Protein AF-A0A660RP40-F1 (afdb_monomer_lite)

Radius of gyration: 50.47 Å; chains: 1; bounding box: 84×35×163 Å

pLDDT: mean 71.64, std 12.97, range [40.91, 90.94]

Sequence (306 aa):
MRKLMNILKILFVLVLLLSVLLMYGYLKFELEKVYGEDFRLFQDWRSFVAFLLSKIPFLGERIEYKPMKVMSPKEYYSSVLRDYVKTYDEKLSEVLKREEEVEKKEKVLKMEESVLANLKEEWQKKREELAVKEKNLEEYEKKIEDITKILLEADPEELSTMMNSEKLSPVTLAVILKKVPPDVSAEFLQALTKINPEKAASVVKEMVSVEKIEENLKNLLEETKRNLEDLIRKEGELFDKKKYLEVVAGVLKDMEDTLIVDFLKVLKIDAETFRLLLTKLPQDRAEEILKIVYRDYPELLGGAKP

Secondary structure (DSSP, 8-state):
-HHHHHHHHHHHHHHHHHHHHHHHHHHHHHHTSPP-TT--TTTTHHHHHHHHHTTSTTTGGG----------HHHHHHHHHHHHHHHHHHHHHHHHHHHHHHHHHHHHHHHHHHHHHHHHHHHHHHHHHHHHHHHHHHHHHHHHHHHHHHHHHS-HHHHHHHHHSTTS-HHHHHHHHHHS-HHHHHHHHHHHHHH-HHHHHHHHHHHHHHHHHHHHHHHHHHHHHHHHHHHHHHHTT-S-HHHHHHHHHHHHHT--GGGHHHHHHHTT--HHHHHHHHTTS-HHHHHHHHHHHHHH-GGGGTPPP-

Structure (mmCIF, N/CA/C/O backbone):
data_AF-A0A660RP40-F1
#
_entry.id   AF-A0A660RP40-F1
#
loop_
_atom_site.group_PDB
_atom_site.id
_atom_site.type_symbol
_atom_site.label_atom_id
_atom_site.label_alt_id
_atom_site.label_comp_id
_atom_site.label_asym_id
_atom_site.label_entity_id
_atom_site.label_seq_id
_atom_site.pdbx_PDB_ins_code
_atom_site.Cartn_x
_atom_site.Cartn_y
_atom_site.Cartn_z
_atom_site.occupancy
_atom_site.B_iso_or_equiv
_atom_site.auth_seq_id
_atom_site.auth_comp_id
_atom_site.auth_asym_id
_atom_site.auth_atom_id
_atom_site.pdbx_PDB_model_num
ATOM 1 N N . MET A 1 1 ? 30.418 1.707 -111.457 1.00 58.34 1 MET A N 1
ATOM 2 C CA . MET A 1 1 ? 29.885 0.763 -110.442 1.00 58.34 1 MET A CA 1
ATOM 3 C C . MET A 1 1 ? 30.959 0.002 -109.651 1.00 58.34 1 MET A C 1
ATOM 5 O O . MET A 1 1 ? 30.922 0.085 -108.432 1.00 58.34 1 MET A O 1
ATOM 9 N N . ARG A 1 2 ? 31.955 -0.669 -110.265 1.00 65.94 2 ARG A N 1
ATOM 10 C CA . ARG A 1 2 ? 32.989 -1.442 -109.520 1.00 65.94 2 ARG A CA 1
ATOM 11 C C . ARG A 1 2 ? 33.799 -0.639 -108.480 1.00 65.94 2 ARG A C 1
ATOM 13 O O . ARG A 1 2 ? 34.024 -1.142 -107.387 1.00 65.94 2 ARG A O 1
ATOM 20 N N . LYS A 1 3 ? 34.192 0.610 -108.776 1.00 68.75 3 LYS A N 1
ATOM 21 C CA . LYS A 1 3 ? 34.921 1.476 -107.819 1.00 68.75 3 LYS A CA 1
ATOM 22 C C . LYS A 1 3 ? 34.087 1.833 -106.580 1.00 68.75 3 LYS A C 1
ATOM 24 O O . LYS A 1 3 ? 34.600 1.754 -105.472 1.00 68.75 3 LYS A O 1
ATOM 29 N N . LEU A 1 4 ? 32.801 2.148 -106.764 1.00 74.12 4 LEU A N 1
ATOM 30 C CA . LEU A 1 4 ? 31.879 2.463 -105.665 1.00 74.12 4 LEU A CA 1
ATOM 31 C C . LEU A 1 4 ? 31.685 1.250 -104.741 1.00 74.12 4 LEU A C 1
ATOM 33 O O . LEU A 1 4 ? 31.736 1.379 -103.525 1.00 74.12 4 LEU A O 1
ATOM 37 N N . MET A 1 5 ? 31.551 0.057 -105.327 1.00 78.38 5 MET A N 1
ATOM 38 C CA . MET A 1 5 ? 31.416 -1.196 -104.584 1.00 78.38 5 MET A CA 1
ATOM 39 C C . MET A 1 5 ? 32.684 -1.552 -103.793 1.00 78.38 5 MET A C 1
ATOM 41 O O . MET A 1 5 ? 32.585 -2.062 -102.682 1.00 78.38 5 MET A O 1
ATOM 45 N N . ASN A 1 6 ? 33.874 -1.249 -104.321 1.00 81.00 6 ASN A N 1
ATOM 46 C CA . ASN A 1 6 ? 35.128 -1.440 -103.588 1.00 81.00 6 ASN A CA 1
ATOM 47 C C . ASN A 1 6 ? 35.280 -0.446 -102.428 1.00 81.00 6 ASN A C 1
ATOM 49 O O . ASN A 1 6 ? 35.707 -0.850 -101.352 1.00 81.00 6 ASN A O 1
ATOM 53 N N . ILE A 1 7 ? 34.877 0.817 -102.608 1.00 83.44 7 ILE A N 1
ATOM 54 C CA . ILE A 1 7 ? 34.852 1.812 -101.522 1.00 83.44 7 ILE A CA 1
ATOM 55 C C . ILE A 1 7 ? 33.873 1.377 -100.425 1.00 83.44 7 ILE A C 1
ATOM 57 O O . ILE A 1 7 ? 34.228 1.414 -99.251 1.00 83.44 7 ILE A O 1
ATOM 61 N N . LEU A 1 8 ? 32.683 0.888 -100.797 1.00 81.94 8 LEU A N 1
ATOM 62 C CA . LEU A 1 8 ? 31.705 0.371 -99.836 1.00 81.94 8 LEU A CA 1
ATOM 63 C C . LEU A 1 8 ? 32.252 -0.826 -99.048 1.00 81.94 8 LEU A C 1
ATOM 65 O O . LEU A 1 8 ? 32.061 -0.894 -97.840 1.00 81.94 8 LEU A O 1
ATOM 69 N N . LYS A 1 9 ? 32.959 -1.750 -99.713 1.00 85.12 9 LYS A N 1
ATOM 70 C CA . LYS A 1 9 ? 33.605 -2.898 -99.056 1.00 85.12 9 LYS A CA 1
ATOM 71 C C . LYS A 1 9 ? 34.691 -2.462 -98.077 1.00 85.12 9 LYS A C 1
ATOM 73 O O . LYS A 1 9 ? 34.740 -2.983 -96.972 1.00 85.12 9 LYS A O 1
ATOM 78 N N . ILE A 1 10 ? 35.536 -1.505 -98.464 1.00 86.38 10 ILE A N 1
ATOM 79 C CA . ILE A 1 10 ? 36.581 -0.966 -97.585 1.00 86.38 10 ILE A CA 1
ATOM 80 C C . ILE A 1 10 ? 35.943 -0.295 -96.370 1.00 86.38 10 ILE A C 1
ATOM 82 O O . ILE A 1 10 ? 36.327 -0.595 -95.246 1.00 86.38 10 ILE A O 1
ATOM 86 N N . LEU A 1 11 ? 34.934 0.552 -96.581 1.00 86.69 11 LEU A N 1
ATOM 87 C CA . LEU A 1 11 ? 34.226 1.231 -95.498 1.00 86.69 11 LEU A CA 1
ATOM 88 C C . LEU A 1 11 ? 33.526 0.230 -94.572 1.00 86.69 11 LEU A C 1
ATOM 90 O O . LEU A 1 11 ? 33.608 0.369 -93.357 1.00 86.69 11 LEU A O 1
ATOM 94 N N . PHE A 1 12 ? 32.918 -0.819 -95.128 1.00 87.19 12 PHE A N 1
ATOM 95 C CA . PHE A 1 12 ? 32.313 -1.898 -94.352 1.00 87.19 12 PHE A CA 1
ATOM 96 C C . PHE A 1 12 ? 33.342 -2.623 -93.477 1.00 87.19 12 PHE A C 1
ATOM 98 O O . PHE A 1 12 ? 33.118 -2.776 -92.281 1.00 87.19 12 PHE A O 1
ATOM 105 N N . VAL A 1 13 ? 34.494 -3.007 -94.038 1.00 88.31 13 VAL A N 1
ATOM 106 C CA . VAL A 1 13 ? 35.585 -3.644 -93.277 1.00 88.31 13 VAL A CA 1
ATOM 107 C C . VAL A 1 13 ? 36.107 -2.716 -92.177 1.00 88.31 13 VAL A C 1
ATOM 109 O O . VAL A 1 13 ? 36.381 -3.169 -91.069 1.00 88.31 13 VAL A O 1
ATOM 112 N N . LEU A 1 14 ? 36.201 -1.416 -92.454 1.00 86.19 14 LEU A N 1
ATOM 113 C CA . LEU A 1 14 ? 36.697 -0.415 -91.512 1.00 86.19 14 LEU A CA 1
ATOM 114 C C . LEU A 1 14 ? 35.719 -0.196 -90.347 1.00 86.19 14 LEU A C 1
ATOM 116 O O . LEU A 1 14 ? 36.140 -0.166 -89.193 1.00 86.19 14 LEU A O 1
ATOM 120 N N . VAL A 1 15 ? 34.413 -0.134 -90.626 1.00 86.38 15 VAL A N 1
ATOM 121 C CA . VAL A 1 15 ? 33.357 -0.085 -89.599 1.00 86.38 15 VAL A CA 1
ATOM 122 C C . VAL A 1 15 ? 33.344 -1.364 -88.762 1.00 86.38 15 VAL A C 1
ATOM 124 O O . VAL A 1 15 ? 33.196 -1.297 -87.543 1.00 86.38 15 VAL A O 1
ATOM 127 N N . LEU A 1 16 ? 33.545 -2.525 -89.389 1.00 87.56 16 LEU A N 1
ATOM 128 C CA . LEU A 1 16 ? 33.574 -3.813 -88.698 1.00 87.56 16 LEU A CA 1
ATOM 129 C C . LEU A 1 16 ? 34.780 -3.900 -87.748 1.00 87.56 16 LEU A C 1
ATOM 131 O O . LEU A 1 16 ? 34.615 -4.236 -86.579 1.00 87.56 16 LEU A O 1
ATOM 135 N N . LEU A 1 17 ? 35.969 -3.493 -88.203 1.00 86.75 17 LEU A N 1
ATOM 136 C CA . LEU A 1 17 ? 37.164 -3.378 -87.358 1.00 86.75 17 LEU A CA 1
ATOM 137 C C . LEU A 1 17 ? 36.953 -2.413 -86.184 1.00 86.75 17 LEU A C 1
ATOM 139 O O . LEU A 1 17 ? 37.319 -2.731 -85.052 1.00 86.75 17 LEU A O 1
ATOM 143 N N . LEU A 1 18 ? 36.330 -1.258 -86.434 1.00 86.88 18 LEU A N 1
ATOM 144 C CA . LEU A 1 18 ? 36.024 -0.280 -85.391 1.00 86.88 18 LEU A CA 1
ATOM 145 C C . LEU A 1 18 ? 35.041 -0.847 -84.356 1.00 86.88 18 LEU A C 1
ATOM 147 O O . LEU A 1 18 ? 35.224 -0.647 -83.158 1.00 86.88 18 LEU A O 1
ATOM 151 N N . SER A 1 19 ? 34.027 -1.592 -84.803 1.00 81.44 19 SER A N 1
ATOM 152 C CA . SER A 1 19 ? 33.053 -2.249 -83.928 1.00 81.44 19 SER A CA 1
ATOM 153 C C . SER A 1 19 ? 33.710 -3.298 -83.030 1.00 81.44 19 SER A C 1
ATOM 155 O O . SER A 1 19 ? 33.441 -3.314 -81.830 1.00 81.44 19 SER A O 1
ATOM 157 N N . VAL A 1 20 ? 34.630 -4.108 -83.566 1.00 84.62 20 VAL A N 1
ATOM 158 C CA . VAL A 1 20 ? 35.390 -5.094 -82.778 1.00 84.62 20 VAL A CA 1
ATOM 159 C C . VAL A 1 20 ? 36.280 -4.405 -81.740 1.00 84.62 20 VAL A C 1
ATOM 161 O O . VAL A 1 20 ? 36.314 -4.830 -80.586 1.00 84.62 20 VAL A O 1
ATOM 164 N N . LEU A 1 21 ? 36.957 -3.312 -82.107 1.00 83.56 21 LEU A N 1
ATOM 165 C CA . LEU A 1 21 ? 37.774 -2.523 -81.176 1.00 83.56 21 LEU A CA 1
ATOM 166 C C . LEU A 1 21 ? 36.940 -1.890 -80.057 1.00 83.56 21 LEU A C 1
ATOM 168 O O . LEU A 1 21 ? 37.341 -1.937 -78.895 1.00 83.56 21 LEU A O 1
ATOM 172 N N . LEU A 1 22 ? 35.773 -1.332 -80.389 1.00 82.75 22 LEU A N 1
ATOM 173 C CA . LEU A 1 22 ? 34.844 -0.777 -79.403 1.00 82.75 22 LEU A CA 1
ATOM 174 C C . LEU A 1 22 ? 34.305 -1.862 -78.471 1.00 82.75 22 LEU A C 1
ATOM 176 O O . LEU A 1 22 ? 34.233 -1.636 -77.268 1.00 82.75 22 LEU A O 1
ATOM 180 N N . MET A 1 23 ? 33.984 -3.043 -78.999 1.00 80.50 23 MET A N 1
ATOM 181 C CA . MET A 1 23 ? 33.511 -4.173 -78.203 1.00 80.50 23 MET A CA 1
ATOM 182 C C . MET A 1 23 ? 34.601 -4.701 -77.266 1.00 80.50 23 MET A C 1
ATOM 184 O O . MET A 1 23 ? 34.334 -4.933 -76.091 1.00 80.50 23 MET A O 1
ATOM 188 N N . TYR A 1 24 ? 35.844 -4.821 -77.740 1.00 82.25 24 TYR A N 1
ATOM 189 C CA . TYR A 1 24 ? 36.982 -5.197 -76.900 1.00 82.25 24 TYR A CA 1
ATOM 190 C C . TYR A 1 24 ? 37.259 -4.154 -75.809 1.00 82.25 24 TYR A C 1
ATOM 192 O O . TYR A 1 24 ? 37.450 -4.501 -74.644 1.00 82.25 24 TYR A O 1
ATOM 200 N N . GLY A 1 25 ? 37.231 -2.866 -76.166 1.00 76.25 25 GLY A N 1
ATOM 201 C CA . GLY A 1 25 ? 37.367 -1.769 -75.210 1.00 76.25 25 GLY A CA 1
ATOM 202 C C . GLY A 1 25 ? 36.249 -1.761 -74.167 1.00 76.25 25 GLY A C 1
ATOM 203 O O . GLY A 1 25 ? 36.527 -1.539 -72.991 1.00 76.25 25 GLY A O 1
ATOM 204 N N . TYR A 1 26 ? 35.014 -2.055 -74.582 1.00 73.31 26 TYR A N 1
ATOM 205 C CA . TYR A 1 26 ? 33.855 -2.146 -73.696 1.00 73.31 26 TYR A CA 1
ATOM 206 C C . TYR A 1 26 ? 33.988 -3.318 -72.728 1.00 73.31 26 TYR A C 1
ATOM 208 O O . TYR A 1 26 ? 33.806 -3.138 -71.531 1.00 73.31 26 TYR A O 1
ATOM 216 N N . LEU A 1 27 ? 34.385 -4.494 -73.222 1.00 71.56 27 LEU A N 1
ATOM 217 C CA . LEU A 1 27 ? 34.621 -5.667 -72.382 1.00 71.56 27 LEU A CA 1
ATOM 218 C C . LEU A 1 27 ? 35.739 -5.417 -71.368 1.00 71.56 27 LEU A C 1
ATOM 220 O O . LEU A 1 27 ? 35.578 -5.743 -70.200 1.00 71.56 27 LEU A O 1
ATOM 224 N N . LYS A 1 28 ? 36.850 -4.794 -71.779 1.00 71.31 28 LYS A N 1
ATOM 225 C CA . LYS A 1 28 ? 37.925 -4.424 -70.849 1.00 71.31 28 LYS A CA 1
ATOM 226 C C . LYS A 1 28 ? 37.445 -3.424 -69.788 1.00 71.31 28 LYS A C 1
ATOM 228 O O . LYS A 1 28 ? 37.774 -3.579 -68.620 1.00 71.31 28 LYS A O 1
ATOM 233 N N . PHE A 1 29 ? 36.660 -2.426 -70.191 1.00 69.94 29 PHE A N 1
ATOM 234 C CA . PHE A 1 29 ? 36.072 -1.435 -69.288 1.00 69.94 29 PHE A CA 1
ATOM 235 C C . PHE A 1 29 ? 35.076 -2.053 -68.294 1.00 69.94 29 PHE A C 1
ATOM 237 O O . PHE A 1 29 ? 35.082 -1.681 -67.127 1.00 69.94 29 PHE A O 1
ATOM 244 N N . GLU A 1 30 ? 34.254 -3.009 -68.730 1.00 66.12 30 GLU A N 1
ATOM 245 C CA . GLU A 1 30 ? 33.362 -3.786 -67.857 1.00 66.12 30 GLU A CA 1
ATOM 246 C C . GLU A 1 30 ? 34.145 -4.693 -66.898 1.00 66.12 30 GLU A C 1
ATOM 248 O O . GLU A 1 30 ? 33.804 -4.770 -65.727 1.00 66.12 30 GLU A O 1
ATOM 253 N N . LEU A 1 31 ? 35.235 -5.328 -67.347 1.00 64.19 31 LEU A N 1
ATOM 254 C CA . LEU A 1 31 ? 36.077 -6.18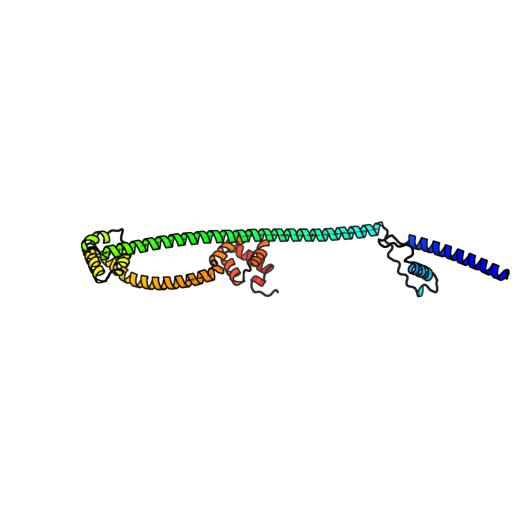1 -66.493 1.00 64.19 31 LEU A CA 1
ATOM 255 C C . LEU A 1 31 ? 36.847 -5.400 -65.414 1.00 64.19 31 LEU A C 1
ATOM 257 O O . LEU A 1 31 ? 37.183 -5.966 -64.376 1.00 64.19 31 LEU A O 1
ATOM 261 N N . GLU A 1 32 ? 37.144 -4.119 -65.650 1.00 61.34 32 GLU A N 1
ATOM 262 C CA . GLU A 1 32 ? 37.754 -3.222 -64.655 1.00 61.34 32 GLU A CA 1
ATOM 263 C C . GLU A 1 32 ? 36.727 -2.681 -63.633 1.00 61.34 32 GLU A C 1
ATOM 265 O O . GLU A 1 32 ? 37.125 -2.159 -62.588 1.00 61.34 32 GLU A O 1
ATOM 270 N N . LYS A 1 33 ? 35.414 -2.831 -63.880 1.00 61.91 33 LYS A N 1
ATOM 271 C CA . LYS A 1 33 ? 34.352 -2.534 -62.906 1.00 61.91 33 LYS A CA 1
ATOM 272 C C . LYS A 1 33 ? 34.122 -3.741 -61.995 1.00 61.91 33 LYS A C 1
ATOM 274 O O . LYS A 1 33 ? 33.926 -4.861 -62.454 1.00 61.91 33 LYS A O 1
ATOM 279 N N . VAL A 1 34 ? 34.145 -3.523 -60.682 1.00 54.06 34 VAL A N 1
ATOM 280 C CA . VAL A 1 34 ? 33.980 -4.606 -59.699 1.00 54.06 34 VAL A CA 1
ATOM 281 C C . VAL A 1 34 ? 32.501 -4.964 -59.498 1.00 54.06 34 VAL A C 1
ATOM 283 O O . VAL A 1 34 ? 31.637 -4.093 -59.443 1.00 54.06 34 VAL A O 1
ATOM 286 N N . TYR A 1 35 ? 32.259 -6.272 -59.374 1.00 55.00 35 TYR A N 1
ATOM 287 C CA . TYR A 1 35 ? 30.988 -6.961 -59.144 1.00 55.00 35 TYR A CA 1
ATOM 288 C C . TYR A 1 35 ? 30.188 -6.419 -57.943 1.00 55.00 35 TYR A C 1
ATOM 290 O O . TYR A 1 35 ? 30.679 -6.419 -56.815 1.00 55.00 35 TYR A O 1
ATOM 298 N N . GLY A 1 36 ? 28.933 -6.035 -58.193 1.00 51.12 36 GLY A N 1
ATOM 299 C CA . GLY A 1 36 ? 27.893 -5.753 -57.196 1.00 51.12 36 GLY A CA 1
ATOM 300 C C . GLY A 1 36 ? 26.581 -6.467 -57.559 1.00 51.12 36 GLY A C 1
ATOM 301 O O . GLY A 1 36 ? 26.481 -7.034 -58.647 1.00 51.12 36 GLY A O 1
ATOM 302 N N . GLU A 1 37 ? 25.587 -6.449 -56.660 1.00 42.25 37 GLU A N 1
ATOM 303 C CA . GLU A 1 37 ? 24.319 -7.210 -56.776 1.00 42.25 37 GLU A CA 1
ATOM 304 C C . GLU A 1 37 ? 23.502 -6.938 -58.058 1.00 42.25 37 GLU A C 1
ATOM 306 O O . GLU A 1 37 ? 22.740 -7.803 -58.480 1.00 42.25 37 GLU A O 1
ATOM 311 N N . ASP A 1 38 ? 23.714 -5.804 -58.735 1.00 48.78 38 ASP A N 1
ATOM 312 C CA . ASP A 1 38 ? 23.001 -5.405 -59.960 1.00 48.78 38 ASP A CA 1
ATOM 313 C C . ASP A 1 38 ? 23.867 -5.474 -61.237 1.00 48.78 38 ASP A C 1
ATOM 315 O O . ASP A 1 38 ? 23.783 -4.625 -62.128 1.00 48.78 38 ASP A O 1
ATOM 319 N N . PHE A 1 39 ? 24.727 -6.488 -61.375 1.00 51.91 39 PHE A N 1
ATOM 320 C CA . PHE A 1 39 ? 25.487 -6.660 -62.616 1.00 51.91 39 PHE A CA 1
ATOM 321 C C . PHE A 1 39 ? 24.588 -7.129 -63.774 1.00 51.91 39 PHE A C 1
ATOM 323 O O . PHE A 1 39 ? 24.169 -8.287 -63.840 1.00 51.91 39 PHE A O 1
ATOM 330 N N . ARG A 1 40 ? 24.335 -6.237 -64.740 1.00 56.75 40 ARG A N 1
ATOM 331 C CA . ARG A 1 40 ? 23.731 -6.577 -66.037 1.00 56.75 40 ARG A CA 1
ATOM 332 C C . ARG A 1 40 ? 24.674 -6.184 -67.168 1.00 56.75 40 ARG A C 1
ATOM 334 O O . ARG A 1 40 ? 24.939 -5.004 -67.391 1.00 56.75 40 ARG A O 1
ATOM 341 N N . LEU A 1 41 ? 25.128 -7.185 -67.923 1.00 54.47 41 LEU A N 1
ATOM 342 C CA . LEU A 1 41 ? 25.887 -6.979 -69.157 1.00 54.47 41 LEU A CA 1
ATOM 343 C C . LEU A 1 41 ? 25.114 -6.019 -70.083 1.00 54.47 41 LEU A C 1
ATOM 345 O O . LEU A 1 41 ? 23.909 -6.185 -70.273 1.00 54.47 41 LEU A O 1
ATOM 349 N N . PHE A 1 42 ? 25.810 -5.039 -70.669 1.00 58.34 42 PHE A N 1
ATOM 350 C CA . PHE A 1 42 ? 25.291 -4.056 -71.640 1.00 58.34 42 PHE A CA 1
ATOM 351 C C . PHE A 1 42 ? 24.441 -2.887 -71.106 1.00 58.34 42 PHE A C 1
ATOM 353 O O . PHE A 1 42 ? 23.966 -2.086 -71.914 1.00 58.34 42 PHE A O 1
ATOM 360 N N . GLN A 1 43 ? 24.258 -2.711 -69.791 1.00 60.22 43 GLN A N 1
ATOM 361 C CA . GLN A 1 43 ? 23.488 -1.558 -69.283 1.00 60.22 43 GLN A CA 1
ATOM 362 C C . GLN A 1 43 ? 24.252 -0.224 -69.333 1.00 60.22 43 GLN A C 1
ATOM 364 O O . GLN A 1 43 ? 23.638 0.835 -69.467 1.00 60.22 43 GLN A O 1
ATOM 369 N N . ASP A 1 44 ? 25.584 -0.265 -69.303 1.00 65.50 44 ASP A N 1
ATOM 370 C CA . ASP A 1 44 ? 26.419 0.896 -68.983 1.00 65.50 44 ASP A CA 1
ATOM 371 C C . ASP A 1 44 ? 27.170 1.496 -70.190 1.00 65.50 44 ASP A C 1
ATOM 373 O O . ASP A 1 44 ? 28.234 2.115 -70.059 1.00 65.50 44 ASP A O 1
ATOM 377 N N . TRP A 1 45 ? 26.604 1.357 -71.396 1.00 65.25 45 TRP A N 1
ATOM 378 C CA . TRP A 1 45 ? 27.216 1.858 -72.637 1.00 65.25 45 TRP A CA 1
ATOM 379 C C . TRP A 1 45 ? 27.441 3.379 -72.618 1.00 65.25 45 TRP A C 1
ATOM 381 O O . TRP A 1 45 ? 28.430 3.866 -73.166 1.00 65.25 45 TRP A O 1
ATOM 391 N N . ARG A 1 46 ? 26.561 4.140 -71.948 1.00 69.00 46 ARG A N 1
ATOM 392 C CA . ARG A 1 46 ? 26.687 5.602 -71.800 1.00 69.00 46 ARG A CA 1
ATOM 393 C C . ARG A 1 46 ? 27.922 5.978 -70.984 1.00 69.00 46 ARG A C 1
ATOM 395 O O . ARG A 1 46 ? 28.647 6.893 -71.364 1.00 69.00 46 ARG A O 1
ATOM 402 N N . SER A 1 47 ? 28.186 5.236 -69.911 1.00 67.56 47 SER A N 1
ATOM 403 C CA . SER A 1 47 ? 29.352 5.409 -69.040 1.00 67.56 47 SER A CA 1
ATOM 404 C C . SER A 1 47 ? 30.653 5.054 -69.771 1.00 67.56 47 SER A C 1
ATOM 406 O O . SER A 1 47 ? 31.658 5.742 -69.612 1.00 67.56 47 SER A O 1
ATOM 408 N N . PHE A 1 48 ? 30.621 4.034 -70.636 1.00 69.44 48 PHE A N 1
ATOM 409 C CA . PHE A 1 48 ? 31.746 3.685 -71.511 1.00 69.44 48 PHE A CA 1
ATOM 410 C C . PHE A 1 48 ? 32.030 4.761 -72.566 1.00 69.44 48 PHE A C 1
ATOM 412 O O . PHE A 1 48 ? 33.181 5.146 -72.770 1.00 69.44 48 PHE A O 1
ATOM 419 N N . VAL A 1 49 ? 30.989 5.295 -73.209 1.00 71.12 49 VAL A N 1
ATOM 420 C CA . VAL A 1 49 ? 31.138 6.396 -74.171 1.00 71.12 49 VAL A CA 1
ATOM 421 C C . VAL A 1 49 ? 31.661 7.653 -73.478 1.00 71.12 49 VAL A C 1
ATOM 423 O O . VAL A 1 49 ? 32.563 8.292 -74.008 1.00 71.12 49 VAL A O 1
ATOM 426 N N . ALA A 1 50 ? 31.186 7.970 -72.271 1.00 69.31 50 ALA A N 1
ATOM 427 C CA . ALA A 1 50 ? 31.718 9.077 -71.478 1.00 69.31 50 ALA A CA 1
ATOM 428 C C . ALA A 1 50 ? 33.214 8.894 -71.153 1.00 69.31 50 ALA A C 1
ATOM 430 O O . ALA A 1 50 ? 33.979 9.839 -71.318 1.00 69.31 50 ALA A O 1
ATOM 431 N N . PHE A 1 51 ? 33.648 7.682 -70.785 1.00 70.44 51 PHE A N 1
ATOM 432 C CA . PHE A 1 51 ? 35.062 7.345 -70.559 1.00 70.44 51 PHE A CA 1
ATOM 433 C C . PHE A 1 51 ? 35.931 7.450 -71.824 1.00 70.44 51 PHE A C 1
ATOM 435 O O . PHE A 1 51 ? 37.085 7.877 -71.763 1.00 70.44 51 PHE A O 1
ATOM 442 N N . LEU A 1 52 ? 35.406 7.060 -72.988 1.00 71.44 52 LEU A N 1
ATOM 443 C CA . LEU A 1 52 ? 36.125 7.211 -74.255 1.00 71.44 52 LEU A CA 1
ATOM 444 C C . LEU A 1 52 ? 36.244 8.683 -74.659 1.00 71.44 52 LEU A C 1
ATOM 446 O O . LEU A 1 52 ? 37.323 9.131 -75.045 1.00 71.44 52 LEU A O 1
ATOM 450 N N . LEU A 1 53 ? 35.150 9.439 -74.550 1.00 72.56 53 LEU A N 1
ATOM 451 C CA . LEU A 1 53 ? 35.122 10.856 -74.900 1.00 72.56 53 LEU A CA 1
ATOM 452 C C . LEU A 1 53 ? 35.956 11.702 -73.930 1.00 72.56 53 LEU A C 1
ATOM 454 O O . LEU A 1 53 ? 36.576 12.670 -74.367 1.00 72.56 53 LEU A O 1
ATOM 458 N N . SER A 1 54 ? 36.057 11.308 -72.655 1.00 68.69 54 SER A N 1
ATOM 459 C CA . SER A 1 54 ? 36.911 11.990 -71.677 1.00 68.69 54 SER A CA 1
ATOM 460 C C . SER A 1 54 ? 38.409 11.859 -71.981 1.00 68.69 54 SER A C 1
ATOM 462 O O . SE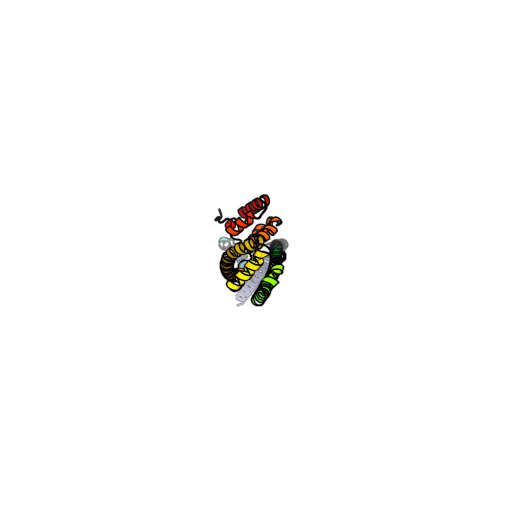R A 1 54 ? 39.203 12.653 -71.488 1.00 68.69 54 SER A O 1
ATOM 464 N N . LYS A 1 55 ? 38.815 10.883 -72.807 1.00 70.00 55 LYS A N 1
ATOM 465 C CA . LYS A 1 55 ? 40.205 10.705 -73.266 1.00 70.00 55 LYS A CA 1
ATOM 466 C C . LYS A 1 55 ? 40.546 11.497 -74.531 1.00 70.00 55 LYS A C 1
ATOM 468 O O . LYS A 1 55 ? 41.703 11.495 -74.949 1.00 70.00 55 LYS A O 1
ATOM 473 N N . ILE A 1 56 ? 39.569 12.159 -75.155 1.00 74.12 56 ILE A N 1
ATOM 474 C CA . ILE A 1 56 ? 39.799 13.000 -76.332 1.00 74.12 56 ILE A CA 1
ATOM 475 C C . ILE A 1 56 ? 40.159 14.413 -75.846 1.00 74.12 56 ILE A C 1
ATOM 477 O O . ILE A 1 56 ? 39.336 15.042 -75.178 1.00 74.12 56 ILE A O 1
ATOM 481 N N . PRO A 1 57 ? 41.339 14.953 -76.204 1.00 59.38 57 PRO A N 1
ATOM 482 C CA . PRO A 1 57 ? 41.889 16.173 -75.601 1.00 59.38 57 PRO A CA 1
ATOM 483 C C . PRO A 1 57 ? 41.017 17.434 -75.745 1.00 59.38 57 PRO A C 1
ATOM 485 O O . PRO A 1 57 ? 41.165 18.351 -74.953 1.00 59.38 57 PRO A O 1
ATOM 488 N N . PHE A 1 58 ? 40.078 17.480 -76.697 1.00 63.06 58 PHE A N 1
ATOM 489 C CA . PHE A 1 58 ? 39.161 18.617 -76.894 1.00 63.06 58 PHE A CA 1
ATOM 490 C C . PHE A 1 58 ? 37.756 18.417 -76.293 1.00 63.06 58 PHE A C 1
ATOM 492 O O . PHE A 1 58 ? 36.985 19.370 -76.203 1.00 63.06 58 PHE A O 1
ATOM 499 N N . LEU A 1 59 ? 37.392 17.185 -75.921 1.00 62.91 59 LEU A N 1
ATOM 500 C CA . LEU A 1 59 ? 36.066 16.839 -75.382 1.00 62.91 59 LEU A CA 1
ATOM 501 C C . LEU A 1 59 ? 36.112 16.514 -73.884 1.00 62.91 59 LEU A C 1
ATOM 503 O O . LEU A 1 59 ? 35.089 16.632 -73.211 1.00 62.91 59 LEU A O 1
ATOM 507 N N . GLY A 1 60 ? 37.287 16.161 -73.354 1.00 57.88 60 GLY A N 1
ATOM 508 C CA . GLY A 1 60 ? 37.469 15.810 -71.946 1.00 57.88 60 GLY A CA 1
ATOM 509 C C . GLY A 1 60 ? 37.187 16.943 -70.962 1.00 57.88 60 GLY A C 1
ATOM 510 O O . GLY A 1 60 ? 36.663 16.678 -69.888 1.00 57.88 60 GLY A O 1
ATOM 511 N N . GLU A 1 61 ? 37.414 18.203 -71.343 1.00 59.88 61 GLU A N 1
ATOM 512 C CA . GLU A 1 61 ? 37.116 19.362 -70.482 1.00 59.88 61 GLU A CA 1
ATOM 513 C C . GLU A 1 61 ? 35.609 19.590 -70.260 1.00 59.88 61 GLU A C 1
ATOM 515 O O . GLU A 1 61 ? 35.222 20.283 -69.323 1.00 59.88 61 GLU A O 1
ATOM 520 N N . ARG A 1 62 ? 34.740 19.016 -71.109 1.00 60.03 62 ARG A N 1
ATOM 521 C CA . ARG A 1 62 ? 33.274 19.195 -71.048 1.00 60.03 62 ARG A CA 1
ATOM 522 C C . ARG A 1 62 ? 32.522 17.977 -70.513 1.00 60.03 62 ARG A C 1
ATOM 524 O O . ARG A 1 62 ? 31.299 18.028 -70.402 1.00 60.03 62 ARG A O 1
ATOM 531 N N . ILE A 1 63 ? 33.221 16.879 -70.227 1.00 59.28 63 ILE A N 1
ATOM 532 C CA . ILE A 1 63 ? 32.619 15.607 -69.819 1.00 59.28 63 ILE A CA 1
ATOM 533 C C . ILE A 1 63 ? 33.210 15.207 -68.471 1.00 59.28 63 ILE A C 1
ATOM 535 O O . ILE A 1 63 ? 34.322 14.692 -68.384 1.00 59.28 63 ILE A O 1
ATOM 539 N N . GLU A 1 64 ? 32.440 15.429 -67.409 1.00 52.16 64 GLU A N 1
ATOM 540 C CA . GLU A 1 64 ? 32.831 15.066 -66.050 1.00 52.16 64 GLU A CA 1
ATOM 541 C C . GLU A 1 64 ? 32.550 13.570 -65.814 1.00 52.16 64 GLU A C 1
ATOM 543 O O . GLU A 1 64 ? 31.469 13.167 -65.381 1.00 52.16 64 GLU A O 1
ATOM 548 N N . TYR A 1 65 ? 33.511 12.706 -66.154 1.00 56.00 65 TYR A N 1
ATOM 549 C CA . TYR A 1 65 ? 33.425 11.289 -65.801 1.00 56.00 65 TYR A CA 1
ATOM 550 C C . TYR A 1 65 ? 33.749 11.110 -64.314 1.00 56.00 65 TYR A C 1
ATOM 552 O O . TYR A 1 65 ? 34.898 11.259 -63.898 1.00 56.00 65 TYR A O 1
ATOM 560 N N . LYS A 1 66 ? 32.742 10.759 -63.507 1.00 53.78 66 LYS A N 1
ATOM 561 C CA . LYS A 1 66 ? 32.943 10.309 -62.124 1.00 53.78 66 LYS A CA 1
ATOM 562 C C . LYS A 1 66 ? 33.144 8.791 -62.129 1.00 53.78 66 LYS A C 1
ATOM 564 O O . LYS A 1 66 ? 32.165 8.075 -62.344 1.00 53.78 66 LYS A O 1
ATOM 569 N N . PRO A 1 67 ? 34.368 8.273 -61.911 1.00 55.09 67 PRO A N 1
ATOM 570 C CA . PRO A 1 67 ? 34.551 6.837 -61.760 1.00 55.09 67 PRO A CA 1
ATOM 571 C C . PRO A 1 67 ? 33.724 6.357 -60.562 1.00 55.09 67 PRO A C 1
ATOM 573 O O . PRO A 1 67 ? 33.847 6.904 -59.463 1.00 55.09 67 PRO A O 1
ATOM 576 N N . MET A 1 68 ? 32.873 5.343 -60.759 1.00 54.12 68 MET A N 1
ATOM 577 C CA . MET A 1 68 ? 32.301 4.604 -59.630 1.00 54.12 68 MET A CA 1
ATOM 578 C C . MET A 1 68 ? 33.460 4.109 -58.761 1.00 54.12 68 MET A C 1
ATOM 580 O O . MET A 1 68 ? 34.459 3.628 -59.295 1.00 54.12 68 MET A O 1
ATOM 584 N N . LYS A 1 69 ? 33.355 4.282 -57.437 1.00 49.97 69 LYS A N 1
ATOM 585 C CA . LYS A 1 69 ? 34.395 3.867 -56.486 1.00 49.97 69 LYS A CA 1
ATOM 586 C C . LYS A 1 69 ? 34.714 2.389 -56.713 1.00 49.97 69 LYS A C 1
ATOM 588 O O . LYS A 1 69 ? 33.910 1.524 -56.383 1.00 49.97 69 LYS A O 1
ATOM 593 N N . VAL A 1 70 ? 35.884 2.121 -57.279 1.00 53.81 70 VAL A N 1
ATOM 594 C CA . VAL A 1 70 ? 36.382 0.767 -57.508 1.00 53.81 70 VAL A CA 1
ATOM 595 C C . VAL A 1 70 ? 36.903 0.261 -56.166 1.00 53.81 70 VAL A C 1
ATOM 597 O O . VAL A 1 70 ? 38.024 0.572 -55.779 1.00 53.81 70 VAL A O 1
ATOM 600 N N . MET A 1 71 ? 36.059 -0.435 -55.406 1.00 49.75 71 MET A N 1
ATOM 601 C CA . MET A 1 71 ? 36.494 -1.180 -54.222 1.00 49.75 71 MET A CA 1
ATOM 602 C C . MET A 1 71 ? 36.819 -2.605 -54.649 1.00 49.75 71 MET A C 1
ATOM 604 O O . MET A 1 71 ? 36.073 -3.194 -55.426 1.00 49.75 71 MET A O 1
ATOM 608 N N . SER A 1 72 ? 37.911 -3.181 -54.152 1.00 52.94 72 SER A N 1
ATOM 609 C CA . SER A 1 72 ? 38.179 -4.605 -54.375 1.00 52.94 72 SER A CA 1
ATOM 610 C C . SER A 1 72 ? 37.097 -5.467 -53.699 1.00 52.94 72 SER A C 1
ATOM 612 O O . SER A 1 72 ? 36.548 -5.058 -52.672 1.00 52.94 72 SER A O 1
ATOM 614 N N . PRO A 1 73 ? 36.808 -6.691 -54.191 1.00 50.53 73 PRO A N 1
ATOM 615 C CA . PRO A 1 73 ? 35.845 -7.587 -53.543 1.00 50.53 73 PRO A CA 1
ATOM 616 C C . PRO A 1 73 ? 36.131 -7.786 -52.047 1.00 50.53 73 PRO A C 1
ATOM 618 O O . PRO A 1 73 ? 35.221 -7.784 -51.225 1.00 50.53 73 PRO A O 1
ATOM 621 N N . LYS A 1 74 ? 37.413 -7.873 -51.671 1.00 51.31 74 LYS A N 1
ATOM 622 C CA . LYS A 1 74 ? 37.844 -7.980 -50.272 1.00 51.31 74 LYS A CA 1
ATOM 623 C C . LYS A 1 74 ? 37.424 -6.765 -49.438 1.00 51.31 74 LYS A C 1
ATOM 625 O O . LYS A 1 74 ? 36.986 -6.936 -48.305 1.00 51.31 74 LYS A O 1
ATOM 630 N N . GLU A 1 75 ? 37.562 -5.557 -49.975 1.00 53.19 75 GLU A N 1
ATOM 631 C CA . GLU A 1 75 ? 37.183 -4.321 -49.282 1.00 53.19 75 GLU A CA 1
ATOM 632 C C . GLU A 1 75 ? 35.667 -4.182 -49.161 1.00 53.19 75 GLU A C 1
ATOM 634 O O . GLU A 1 75 ? 35.195 -3.846 -48.077 1.00 53.19 75 GLU A O 1
ATOM 639 N N . TYR A 1 76 ? 34.921 -4.519 -50.219 1.00 54.75 76 TYR A N 1
ATOM 640 C CA . TYR A 1 76 ? 33.456 -4.503 -50.218 1.00 54.75 76 TYR A CA 1
ATOM 641 C C . TYR A 1 76 ? 32.873 -5.491 -49.200 1.00 54.75 76 TYR A C 1
ATOM 643 O O . TYR A 1 76 ? 32.119 -5.104 -48.310 1.00 54.75 76 TYR A O 1
ATOM 651 N N . TYR A 1 77 ? 33.273 -6.765 -49.250 1.00 53.81 77 TYR A N 1
ATOM 652 C CA . TYR A 1 77 ? 32.777 -7.743 -48.280 1.00 53.81 77 TYR A CA 1
ATOM 653 C C . TYR A 1 77 ? 33.251 -7.424 -46.855 1.00 53.81 77 TYR A C 1
ATOM 655 O O . TYR A 1 77 ? 32.516 -7.654 -45.902 1.00 53.81 77 TYR A O 1
ATOM 663 N N . SER A 1 78 ? 34.435 -6.827 -46.681 1.00 59.53 78 SER A N 1
ATOM 664 C CA . SER A 1 78 ? 34.909 -6.388 -45.363 1.00 59.53 78 SER A CA 1
ATOM 665 C C . SER A 1 78 ? 34.143 -5.181 -44.809 1.00 59.53 78 SER A C 1
ATOM 667 O O . SER A 1 78 ? 33.974 -5.093 -43.593 1.00 59.53 78 SER A O 1
ATOM 669 N N . SER A 1 79 ? 33.701 -4.232 -45.641 1.00 59.00 79 SER A N 1
ATOM 670 C CA . SER A 1 79 ? 32.843 -3.131 -45.179 1.00 59.00 79 SER A CA 1
ATOM 671 C C . SER A 1 79 ? 31.454 -3.641 -44.822 1.00 59.00 79 SER A C 1
ATOM 673 O O . SER A 1 79 ? 30.987 -3.381 -43.722 1.00 59.00 79 SER A O 1
ATOM 675 N N . VAL A 1 80 ? 30.862 -4.469 -45.685 1.00 66.00 80 VAL A N 1
ATOM 676 C CA . VAL A 1 80 ? 29.543 -5.070 -45.454 1.00 66.00 80 VAL A CA 1
ATOM 677 C C . VAL A 1 80 ? 29.538 -5.903 -44.168 1.00 66.00 80 VAL A C 1
ATOM 679 O O . VAL A 1 80 ? 28.668 -5.728 -43.321 1.00 66.00 80 VAL A O 1
ATOM 682 N N . LEU A 1 81 ? 30.548 -6.754 -43.955 1.00 63.00 81 LEU A N 1
ATOM 683 C CA . LEU A 1 81 ? 30.671 -7.533 -42.717 1.00 63.00 81 LEU A CA 1
ATOM 684 C C . LEU A 1 81 ? 30.856 -6.648 -41.478 1.00 63.00 81 LEU A C 1
ATOM 686 O O . LEU A 1 81 ? 30.287 -6.953 -40.435 1.00 63.00 81 LEU A O 1
ATOM 690 N N . ARG A 1 82 ? 31.614 -5.547 -41.575 1.00 69.69 82 ARG A N 1
ATOM 691 C CA . ARG A 1 82 ? 31.763 -4.589 -40.467 1.00 69.69 82 ARG A CA 1
ATOM 692 C C . ARG A 1 82 ? 30.447 -3.896 -40.126 1.00 69.69 82 ARG A C 1
ATOM 694 O O . ARG A 1 82 ? 30.137 -3.769 -38.946 1.00 69.69 82 ARG A O 1
ATOM 701 N N . ASP A 1 83 ? 29.670 -3.502 -41.129 1.00 68.81 83 ASP A N 1
ATOM 702 C CA . ASP A 1 83 ? 28.362 -2.873 -40.932 1.00 68.81 83 ASP A CA 1
ATOM 703 C C . ASP A 1 83 ? 27.360 -3.854 -40.305 1.00 68.81 83 ASP A C 1
ATOM 705 O O . ASP A 1 83 ? 26.616 -3.484 -39.393 1.00 68.81 83 ASP A O 1
ATOM 709 N N . TYR A 1 84 ? 27.392 -5.129 -40.712 1.00 63.22 84 TYR A N 1
ATOM 710 C CA . TYR A 1 84 ? 26.615 -6.181 -40.058 1.00 63.22 84 TYR A CA 1
ATOM 711 C C . TYR A 1 84 ? 27.028 -6.377 -38.601 1.00 63.22 84 TYR A C 1
ATOM 713 O O . TYR A 1 84 ? 26.155 -6.357 -37.738 1.00 63.22 84 TYR A O 1
ATOM 721 N N . VAL A 1 85 ? 28.325 -6.528 -38.308 1.00 75.31 85 VAL A N 1
ATOM 722 C CA . VAL A 1 85 ? 28.822 -6.683 -36.926 1.00 75.31 85 VAL A CA 1
ATOM 723 C C . VAL A 1 85 ? 28.386 -5.501 -36.068 1.00 75.31 85 VAL A C 1
ATOM 725 O O . VAL A 1 85 ? 27.798 -5.707 -35.014 1.00 75.31 85 VAL A O 1
ATOM 728 N N . LYS A 1 86 ? 28.551 -4.271 -36.563 1.00 80.12 86 LYS A N 1
ATOM 729 C CA . LYS A 1 86 ? 28.120 -3.065 -35.854 1.00 80.12 86 LYS A CA 1
ATOM 730 C C . LYS A 1 86 ? 26.611 -3.055 -35.588 1.00 80.12 86 LYS A C 1
ATOM 732 O O . LYS A 1 86 ? 26.187 -2.737 -34.485 1.00 80.12 86 LYS A O 1
ATOM 737 N N . THR A 1 87 ? 25.803 -3.450 -36.572 1.00 77.38 87 THR A N 1
ATOM 738 C CA . THR A 1 87 ? 24.342 -3.543 -36.417 1.00 77.38 87 THR A CA 1
ATOM 739 C C . THR A 1 87 ? 23.958 -4.606 -35.383 1.00 77.38 87 THR A C 1
ATOM 741 O O . THR A 1 87 ? 23.019 -4.412 -34.612 1.00 77.38 87 THR A O 1
ATOM 744 N N . TYR A 1 88 ? 24.661 -5.741 -35.357 1.00 72.94 88 TYR A N 1
ATOM 745 C CA . TYR A 1 88 ? 24.441 -6.785 -34.358 1.00 72.94 88 TYR A CA 1
ATOM 746 C C . TYR A 1 88 ? 24.880 -6.346 -32.962 1.00 72.94 88 TYR A C 1
ATOM 748 O O . TYR A 1 88 ? 24.148 -6.617 -32.018 1.00 72.94 88 TYR A O 1
ATOM 756 N N . ASP A 1 89 ? 25.990 -5.621 -32.829 1.00 80.19 89 ASP A N 1
ATOM 757 C CA . ASP A 1 89 ? 26.438 -5.056 -31.553 1.00 80.19 89 ASP A CA 1
ATOM 758 C C . ASP A 1 89 ? 25.447 -4.008 -31.023 1.00 80.19 89 ASP A C 1
ATOM 760 O O . ASP A 1 89 ? 25.105 -4.010 -29.840 1.00 80.19 89 ASP A O 1
ATOM 764 N N . GLU A 1 90 ? 24.922 -3.145 -31.898 1.00 82.94 90 GLU A N 1
ATOM 765 C CA . GLU A 1 90 ? 23.880 -2.172 -31.552 1.00 82.94 90 GLU A CA 1
ATOM 766 C C . GLU A 1 90 ? 22.595 -2.874 -31.087 1.00 82.94 90 GLU A C 1
ATOM 768 O O . GLU A 1 90 ? 22.055 -2.535 -30.032 1.00 82.94 90 GLU A O 1
ATOM 773 N N . LYS A 1 91 ? 22.144 -3.905 -31.815 1.00 76.56 91 LYS A N 1
ATOM 774 C CA . LYS A 1 91 ? 20.982 -4.719 -31.424 1.00 76.56 91 LYS A CA 1
ATOM 775 C C . LYS A 1 91 ? 21.219 -5.494 -30.134 1.00 76.56 91 LYS A C 1
ATOM 777 O O . LYS A 1 91 ? 20.309 -5.591 -29.320 1.00 76.56 91 LYS A O 1
ATOM 782 N N . LEU A 1 92 ? 22.415 -6.042 -29.929 1.00 79.69 92 LEU A N 1
ATOM 783 C CA . LEU A 1 92 ? 22.768 -6.757 -28.706 1.00 79.69 92 LEU A CA 1
ATOM 784 C C . LEU A 1 92 ? 22.757 -5.801 -27.512 1.00 79.69 92 LEU A C 1
ATOM 786 O O . LEU A 1 92 ? 22.181 -6.126 -26.480 1.00 79.69 92 LEU A O 1
ATOM 790 N N . SER A 1 93 ? 23.312 -4.597 -27.666 1.00 83.19 93 SER A N 1
ATOM 791 C CA . SER A 1 93 ? 23.239 -3.560 -26.636 1.00 83.19 93 SER A CA 1
ATOM 792 C C . SER A 1 93 ? 21.797 -3.138 -26.347 1.00 83.19 93 SER A C 1
ATOM 794 O O . SER A 1 93 ? 21.443 -2.950 -25.186 1.00 83.19 93 SER A O 1
ATOM 796 N N . GLU A 1 94 ? 20.948 -3.017 -27.370 1.00 82.00 94 GLU A N 1
ATOM 797 C CA . GLU A 1 94 ? 19.525 -2.724 -27.187 1.00 82.00 94 GLU A CA 1
ATOM 798 C C . GLU A 1 94 ? 18.798 -3.851 -26.438 1.00 82.00 94 GLU A C 1
ATOM 800 O O . GLU A 1 94 ? 18.028 -3.576 -25.520 1.00 82.00 94 GLU A O 1
ATOM 805 N N . VAL A 1 95 ? 19.062 -5.112 -26.789 1.00 78.69 95 VAL A N 1
ATOM 806 C CA . VAL A 1 95 ? 18.476 -6.280 -26.116 1.00 78.69 95 VAL A CA 1
ATOM 807 C C . VAL A 1 95 ? 18.921 -6.349 -24.659 1.00 78.69 95 VAL A C 1
ATOM 809 O O . VAL A 1 95 ? 18.064 -6.491 -23.795 1.00 78.69 95 VAL A O 1
ATOM 812 N N . LEU A 1 96 ? 20.212 -6.163 -24.373 1.00 80.31 96 LEU A N 1
ATOM 813 C CA . LEU A 1 96 ? 20.734 -6.154 -23.002 1.00 80.31 96 LEU A CA 1
ATOM 814 C C . LEU A 1 96 ? 20.118 -5.028 -22.161 1.00 80.31 96 LEU A C 1
ATOM 816 O O . LEU A 1 96 ? 19.758 -5.246 -21.009 1.00 80.31 96 LEU A O 1
ATOM 820 N N . LYS A 1 97 ? 19.925 -3.836 -22.741 1.00 85.00 97 LYS A N 1
ATOM 821 C CA . LYS A 1 97 ? 19.220 -2.737 -22.060 1.00 85.00 97 LYS A CA 1
ATOM 822 C C . LYS A 1 97 ? 17.766 -3.091 -21.763 1.00 85.00 97 LYS A C 1
ATOM 824 O O . LYS A 1 97 ? 17.291 -2.835 -20.663 1.00 85.00 97 LYS A O 1
ATOM 829 N N . ARG A 1 98 ? 17.057 -3.688 -22.727 1.00 75.50 98 ARG A N 1
ATOM 830 C CA . ARG A 1 98 ? 15.668 -4.130 -22.527 1.00 75.50 98 ARG A CA 1
ATOM 831 C C . ARG A 1 98 ? 15.572 -5.238 -21.484 1.00 75.50 98 ARG A C 1
ATOM 833 O O . ARG A 1 98 ? 14.618 -5.241 -20.719 1.00 75.50 98 ARG A O 1
ATOM 840 N N . GLU A 1 99 ? 16.529 -6.158 -21.447 1.00 77.50 99 GLU A N 1
ATOM 841 C CA . GLU A 1 99 ? 16.605 -7.213 -20.435 1.00 77.50 99 GLU A CA 1
ATOM 842 C C . GLU A 1 99 ? 16.785 -6.614 -19.036 1.00 77.50 99 GLU A C 1
ATOM 844 O O . GLU A 1 99 ? 16.015 -6.938 -18.136 1.00 77.50 99 GLU A O 1
ATOM 849 N N . GLU A 1 100 ? 17.694 -5.650 -18.878 1.00 79.62 100 GLU A N 1
ATOM 850 C CA . GLU A 1 100 ? 17.886 -4.931 -17.614 1.00 79.62 100 GLU A CA 1
ATOM 851 C C . GLU A 1 100 ? 16.625 -4.144 -17.198 1.00 79.62 100 GLU A C 1
ATOM 853 O O . GLU A 1 100 ? 16.238 -4.139 -16.029 1.00 79.62 100 GLU A O 1
ATOM 858 N N . GLU A 1 101 ? 15.938 -3.496 -18.147 1.00 76.62 101 GLU A N 1
ATOM 859 C CA . GLU A 1 101 ? 14.660 -2.817 -17.891 1.00 76.62 101 GLU A CA 1
ATOM 860 C C . GLU A 1 101 ? 13.549 -3.789 -17.475 1.00 76.62 101 GLU A C 1
ATOM 862 O O . GLU A 1 101 ? 12.736 -3.464 -16.607 1.00 76.62 101 GLU A O 1
ATOM 867 N N . VAL A 1 102 ? 13.487 -4.969 -18.095 1.00 76.75 102 VAL A N 1
ATOM 868 C CA . VAL A 1 102 ? 12.515 -6.013 -17.750 1.00 76.75 102 VAL A CA 1
ATOM 869 C C . VAL A 1 102 ? 12.813 -6.571 -16.363 1.00 76.75 102 VAL A C 1
ATOM 871 O O . VAL A 1 102 ? 11.895 -6.654 -15.553 1.00 76.75 102 VAL A O 1
ATOM 874 N N . GLU A 1 103 ? 14.074 -6.853 -16.038 1.00 78.50 103 GLU A N 1
ATOM 875 C CA . GLU A 1 103 ? 14.467 -7.328 -14.709 1.00 78.50 103 GLU A CA 1
ATOM 876 C C . GLU A 1 103 ? 14.120 -6.300 -13.618 1.00 78.50 103 GLU A C 1
ATOM 878 O O . GLU A 1 103 ? 13.576 -6.654 -12.568 1.00 78.50 103 GLU A O 1
ATOM 883 N N . LYS A 1 104 ? 14.355 -5.004 -13.876 1.00 76.25 104 LYS A N 1
ATOM 884 C CA . LYS A 1 104 ? 13.931 -3.919 -12.973 1.00 76.25 104 LYS A CA 1
A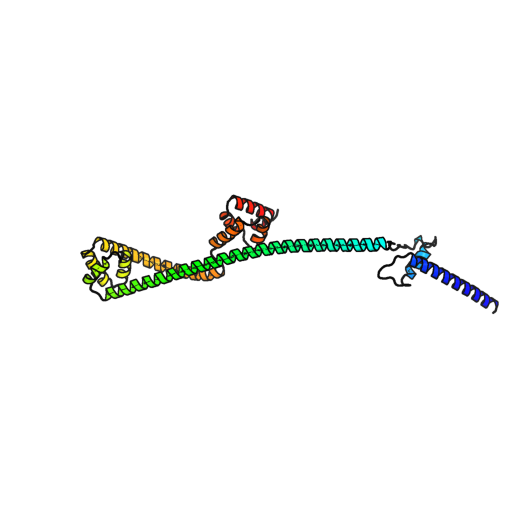TOM 885 C C . LYS A 1 104 ? 12.416 -3.906 -12.782 1.00 76.25 104 LYS A C 1
ATOM 887 O O . LYS A 1 104 ? 11.949 -3.849 -11.645 1.00 76.25 104 LYS A O 1
ATOM 892 N N . LYS A 1 105 ? 11.641 -4.014 -13.867 1.00 71.81 105 LYS A N 1
ATOM 893 C CA . LYS A 1 105 ? 10.170 -4.072 -13.803 1.00 71.81 105 LYS A CA 1
ATOM 894 C C . LYS A 1 105 ? 9.668 -5.295 -13.041 1.00 71.81 105 LYS A C 1
ATOM 896 O O . LYS A 1 105 ? 8.738 -5.159 -12.255 1.00 71.81 105 LYS A O 1
ATOM 901 N N . GLU A 1 106 ? 10.281 -6.462 -13.221 1.00 75.19 106 GLU A N 1
ATOM 902 C CA . GLU A 1 106 ? 9.920 -7.672 -12.475 1.00 75.19 106 GLU A CA 1
ATOM 903 C C . GLU A 1 106 ? 10.193 -7.531 -10.976 1.00 75.19 106 GLU A C 1
ATOM 905 O O . GLU A 1 106 ? 9.376 -7.956 -10.156 1.00 75.19 106 GLU A O 1
ATOM 910 N N . LYS A 1 107 ? 11.320 -6.915 -10.596 1.00 75.19 107 LYS A N 1
ATOM 911 C CA . LYS A 1 107 ? 11.629 -6.630 -9.187 1.00 75.19 107 LYS A CA 1
ATOM 912 C C . LYS A 1 107 ? 10.606 -5.673 -8.579 1.00 75.19 107 LYS A C 1
ATOM 914 O O . LYS A 1 107 ? 10.112 -5.949 -7.489 1.00 75.19 107 LYS A O 1
ATOM 919 N N . VAL A 1 108 ? 10.238 -4.609 -9.297 1.00 71.56 108 VAL A N 1
ATOM 920 C CA . VAL A 1 108 ? 9.193 -3.665 -8.866 1.00 71.56 108 VAL A CA 1
ATOM 921 C C . VAL A 1 108 ? 7.835 -4.364 -8.726 1.00 71.56 108 VAL A C 1
ATOM 923 O O . VAL A 1 108 ? 7.181 -4.202 -7.700 1.00 71.56 108 VAL A O 1
ATOM 926 N N . LEU A 1 109 ? 7.443 -5.205 -9.688 1.00 70.75 109 LEU A N 1
ATOM 927 C CA . LEU A 1 109 ? 6.170 -5.935 -9.653 1.00 70.75 109 LEU A CA 1
ATOM 928 C C . LEU A 1 109 ? 6.069 -6.854 -8.426 1.00 70.75 109 LEU A C 1
ATOM 930 O O . LEU A 1 109 ? 5.068 -6.836 -7.716 1.00 70.75 109 LEU A O 1
ATOM 934 N N . LYS A 1 110 ? 7.129 -7.611 -8.119 1.00 71.44 110 LYS A N 1
ATOM 935 C CA . LYS A 1 110 ? 7.171 -8.467 -6.919 1.00 71.44 110 LYS A CA 1
ATOM 936 C C . LYS A 1 110 ? 7.022 -7.665 -5.624 1.00 71.44 110 LYS A C 1
ATOM 938 O O . LYS A 1 110 ? 6.460 -8.157 -4.647 1.00 71.44 110 LYS A O 1
ATOM 943 N N . MET A 1 111 ? 7.525 -6.431 -5.598 1.00 72.12 111 MET A N 1
ATOM 944 C CA . MET A 1 111 ? 7.364 -5.540 -4.449 1.00 72.12 111 MET A CA 1
ATOM 945 C C . MET A 1 111 ? 5.920 -5.041 -4.329 1.00 72.12 111 MET A C 1
ATOM 947 O O . MET A 1 111 ? 5.383 -5.040 -3.223 1.00 72.12 111 MET A O 1
ATOM 951 N N . GLU A 1 112 ? 5.262 -4.689 -5.437 1.00 63.84 112 GLU A N 1
ATOM 952 C CA . GLU A 1 112 ? 3.829 -4.357 -5.435 1.00 63.84 112 GLU A CA 1
ATOM 953 C C . GLU A 1 112 ? 2.972 -5.529 -4.946 1.00 63.84 112 GLU A C 1
ATOM 955 O O . GLU A 1 112 ? 2.087 -5.347 -4.110 1.00 63.84 112 GLU A O 1
ATOM 960 N N . GLU A 1 113 ? 3.266 -6.745 -5.409 1.00 66.00 113 GLU A N 1
ATOM 961 C CA . GLU A 1 113 ? 2.583 -7.960 -4.960 1.00 66.00 113 GLU A CA 1
ATOM 962 C C . GLU A 1 113 ? 2.735 -8.173 -3.448 1.00 66.00 113 GLU A C 1
ATOM 964 O O . GLU A 1 113 ? 1.762 -8.512 -2.774 1.00 66.00 113 GLU A O 1
ATOM 969 N N . SER A 1 114 ? 3.926 -7.915 -2.897 1.00 69.44 114 SER A N 1
ATOM 970 C CA . SER A 1 114 ? 4.185 -7.979 -1.452 1.00 69.44 114 SER A CA 1
ATOM 971 C C . SER A 1 114 ? 3.365 -6.946 -0.669 1.00 69.44 114 SER A C 1
ATOM 973 O O . SER A 1 114 ? 2.733 -7.283 0.335 1.00 69.44 114 SER A O 1
ATOM 975 N N . VAL A 1 115 ? 3.299 -5.699 -1.154 1.00 68.88 115 VAL A N 1
ATOM 976 C CA . VAL A 1 115 ? 2.453 -4.651 -0.556 1.00 68.88 115 VAL A CA 1
ATOM 977 C C . VAL A 1 115 ? 0.988 -5.090 -0.555 1.00 68.88 115 VAL A C 1
ATOM 979 O O . VAL A 1 115 ? 0.334 -5.054 0.487 1.00 68.88 115 VAL A O 1
ATOM 982 N N . LEU A 1 116 ? 0.477 -5.555 -1.696 1.00 66.50 116 LEU A N 1
ATOM 983 C CA . LEU A 1 116 ? -0.913 -5.990 -1.837 1.00 66.50 116 LEU A CA 1
ATOM 984 C C . LEU A 1 116 ? -1.245 -7.196 -0.950 1.00 66.50 116 LEU A C 1
ATOM 986 O O . LEU A 1 116 ? -2.321 -7.237 -0.350 1.00 66.50 116 LEU A O 1
ATOM 990 N N . ALA A 1 117 ? -0.335 -8.164 -0.837 1.00 68.00 117 ALA A N 1
ATOM 991 C CA . ALA A 1 117 ? -0.513 -9.330 0.021 1.00 68.00 117 ALA A CA 1
ATOM 992 C C . ALA A 1 117 ? -0.633 -8.931 1.499 1.00 68.00 117 ALA A C 1
ATOM 994 O O . ALA A 1 117 ? -1.577 -9.352 2.172 1.00 68.00 117 ALA A O 1
ATOM 995 N N . ASN A 1 118 ? 0.257 -8.056 1.976 1.00 68.19 118 ASN A N 1
ATOM 996 C CA . ASN A 1 118 ? 0.237 -7.568 3.355 1.00 68.19 118 ASN A CA 1
ATOM 997 C C . ASN A 1 118 ? -1.036 -6.766 3.659 1.00 68.19 118 ASN A C 1
ATOM 999 O O . ASN A 1 118 ? -1.682 -6.986 4.684 1.00 68.19 118 ASN A O 1
ATOM 1003 N N . LEU A 1 119 ? -1.456 -5.888 2.741 1.00 64.56 119 LEU A N 1
ATOM 1004 C CA . LEU A 1 119 ? -2.713 -5.142 2.871 1.00 64.56 119 LEU A CA 1
ATOM 1005 C C . LEU A 1 119 ? -3.926 -6.076 2.964 1.00 64.56 119 LEU A C 1
ATOM 1007 O O . LEU A 1 119 ? -4.824 -5.860 3.780 1.00 64.56 119 LEU A O 1
ATOM 1011 N N . LYS A 1 120 ? -3.943 -7.144 2.163 1.00 63.84 120 LYS A N 1
ATOM 1012 C CA . LYS A 1 120 ? -5.016 -8.141 2.183 1.00 63.84 120 LYS A CA 1
ATOM 1013 C C . LYS A 1 120 ? -5.068 -8.907 3.506 1.00 63.84 120 LYS A C 1
ATOM 1015 O O . LYS A 1 120 ? -6.161 -9.127 4.028 1.00 63.84 120 LYS A O 1
ATOM 1020 N N . GLU A 1 121 ? -3.922 -9.297 4.057 1.00 69.31 121 GLU A N 1
ATOM 1021 C CA . GLU A 1 121 ? -3.858 -9.986 5.350 1.00 69.31 121 GLU A CA 1
ATOM 1022 C C . GLU A 1 121 ? -4.323 -9.073 6.496 1.00 69.31 121 GLU A C 1
ATOM 1024 O O . GLU A 1 121 ? -5.131 -9.476 7.335 1.00 69.31 121 GLU A O 1
ATOM 1029 N N . GLU A 1 122 ? -3.877 -7.814 6.509 1.00 64.62 122 GLU A N 1
ATOM 1030 C CA . GLU A 1 122 ? -4.330 -6.833 7.498 1.00 64.62 122 GLU A CA 1
ATOM 1031 C C . GLU A 1 122 ? -5.837 -6.580 7.426 1.00 64.62 122 GLU A C 1
ATOM 1033 O O . GLU A 1 122 ? -6.494 -6.430 8.462 1.00 64.62 122 GLU A O 1
ATOM 1038 N N . TRP A 1 123 ? -6.392 -6.544 6.214 1.00 64.50 123 TRP A N 1
ATOM 1039 C CA . TRP A 1 123 ? -7.828 -6.403 6.011 1.00 64.50 123 TRP A CA 1
ATOM 1040 C C . TRP A 1 123 ? -8.600 -7.572 6.623 1.00 64.50 123 TRP A C 1
ATOM 1042 O O . TRP A 1 123 ? -9.585 -7.363 7.334 1.00 64.50 123 TRP A O 1
ATOM 1052 N N . GLN A 1 124 ? -8.135 -8.801 6.388 1.00 63.22 124 GLN A N 1
ATOM 1053 C CA . GLN A 1 124 ? -8.762 -9.994 6.951 1.00 63.22 124 GLN A CA 1
ATOM 1054 C C . GLN A 1 124 ? -8.736 -9.968 8.482 1.00 63.22 124 GLN A C 1
ATOM 1056 O O . GLN A 1 124 ? -9.782 -10.165 9.098 1.00 63.22 124 GLN A O 1
ATOM 1061 N N . LYS A 1 125 ? -7.599 -9.610 9.095 1.00 67.50 125 LYS A N 1
ATOM 1062 C CA . LYS A 1 125 ? -7.486 -9.483 10.559 1.00 67.50 125 LYS A CA 1
ATOM 1063 C C . LYS A 1 125 ? -8.458 -8.453 11.131 1.00 67.50 125 LYS A C 1
ATOM 1065 O O . LYS A 1 125 ? -9.191 -8.759 12.066 1.00 67.50 125 LYS A O 1
ATOM 1070 N N . LYS A 1 126 ? -8.529 -7.250 10.545 1.00 59.41 126 LYS A N 1
ATOM 1071 C CA . LYS A 1 126 ? -9.490 -6.219 10.983 1.00 59.41 126 LYS A CA 1
ATOM 1072 C C . LYS A 1 126 ? -10.936 -6.699 10.857 1.00 59.41 126 LYS A C 1
ATOM 1074 O O . LYS A 1 126 ? -11.746 -6.435 11.742 1.00 59.41 126 LYS A O 1
ATOM 1079 N N . ARG A 1 127 ? -11.265 -7.407 9.774 1.00 59.97 127 ARG A N 1
ATOM 1080 C CA . ARG A 1 127 ? -12.607 -7.958 9.560 1.00 59.97 127 ARG A CA 1
ATOM 1081 C C . ARG A 1 127 ? -12.971 -8.997 10.622 1.00 59.97 127 ARG A C 1
ATOM 1083 O O . ARG A 1 127 ? -14.094 -8.985 11.116 1.00 59.97 127 ARG A O 1
ATOM 1090 N N . GLU A 1 128 ? -12.034 -9.863 10.992 1.00 64.94 128 GLU A N 1
ATOM 1091 C CA . GLU A 1 128 ? -12.224 -10.850 12.060 1.00 64.94 128 GLU A CA 1
ATOM 1092 C C . GLU A 1 128 ? -12.378 -10.184 13.435 1.00 64.94 128 GLU A C 1
ATOM 1094 O O . GLU A 1 128 ? -13.297 -10.523 14.180 1.00 64.94 128 GLU A O 1
ATOM 1099 N N . GLU A 1 129 ? -11.546 -9.189 13.755 1.00 60.84 129 GLU A N 1
ATOM 1100 C CA . GLU A 1 129 ? -11.658 -8.421 15.002 1.00 60.84 129 GLU A CA 1
ATOM 1101 C C . GLU A 1 129 ? -13.012 -7.711 15.133 1.00 60.84 129 GLU A C 1
ATOM 1103 O O . GLU A 1 129 ? -13.599 -7.688 16.219 1.00 60.84 129 GLU A O 1
ATOM 1108 N N . LEU A 1 130 ? -13.516 -7.137 14.036 1.00 59.47 130 LEU A N 1
ATOM 1109 C CA . LEU A 1 130 ? -14.831 -6.499 14.002 1.00 59.47 130 LEU A CA 1
ATOM 1110 C C . LEU A 1 130 ? -15.952 -7.516 14.209 1.00 59.47 130 LEU A C 1
ATOM 1112 O O . LEU A 1 130 ? -16.799 -7.290 15.067 1.00 59.47 130 LEU A O 1
ATOM 1116 N N . ALA A 1 131 ? -15.910 -8.661 13.526 1.00 58.97 131 ALA A N 1
ATOM 1117 C CA . ALA A 1 131 ? -16.915 -9.712 13.689 1.00 58.97 131 ALA A CA 1
ATOM 1118 C C . ALA A 1 131 ? -16.974 -10.249 15.134 1.00 58.97 131 ALA A C 1
ATOM 1120 O O . ALA A 1 131 ? -18.052 -10.513 15.667 1.00 58.97 131 ALA A O 1
ATOM 1121 N N . VAL A 1 132 ? -15.822 -10.378 15.805 1.00 69.31 132 VAL A N 1
ATOM 1122 C CA . VAL A 1 132 ? -15.769 -10.767 17.226 1.00 69.31 132 VAL A CA 1
ATOM 1123 C C . VAL A 1 132 ? -16.386 -9.689 18.118 1.00 69.31 132 VAL A C 1
ATOM 1125 O O . VAL A 1 132 ? -17.132 -10.013 19.043 1.00 69.31 132 VAL A O 1
ATOM 1128 N N . LYS A 1 133 ? -16.098 -8.408 17.859 1.00 56.25 133 LYS A N 1
ATOM 1129 C CA . LYS A 1 133 ? -16.686 -7.295 18.620 1.00 56.25 133 LYS A CA 1
ATOM 1130 C C . LYS A 1 133 ? -18.196 -7.196 18.423 1.00 56.25 133 LYS A C 1
ATOM 1132 O O . LYS A 1 133 ? -18.892 -7.022 19.417 1.00 56.25 133 LYS A O 1
ATOM 1137 N N . GLU A 1 134 ? -18.687 -7.345 17.194 1.00 57.75 134 GLU A N 1
ATOM 1138 C CA . GLU A 1 134 ? -20.123 -7.379 16.887 1.00 57.75 134 GLU A CA 1
ATOM 1139 C C . GLU A 1 134 ? -20.815 -8.502 17.656 1.00 57.75 134 GLU A C 1
ATOM 1141 O O . GLU A 1 134 ? -21.759 -8.245 18.396 1.00 57.75 134 GLU A O 1
ATOM 1146 N N . LYS A 1 135 ? -20.274 -9.725 17.597 1.00 69.19 135 LYS A N 1
ATOM 1147 C CA . LYS A 1 135 ? -20.829 -10.864 18.335 1.00 69.19 135 LYS A CA 1
ATOM 1148 C C . LYS A 1 135 ? -20.852 -10.631 19.851 1.00 69.19 135 LYS A C 1
ATOM 1150 O O . LYS A 1 135 ? -21.844 -10.930 20.510 1.00 69.19 135 LYS A O 1
ATOM 1155 N N . ASN A 1 136 ? -19.771 -10.092 20.417 1.00 64.94 136 ASN A N 1
ATOM 1156 C CA . ASN A 1 136 ? -19.715 -9.779 21.847 1.00 64.94 136 ASN A CA 1
ATOM 1157 C C . ASN A 1 136 ? -20.747 -8.712 22.244 1.00 64.94 136 ASN A C 1
ATOM 1159 O O . ASN A 1 136 ? -21.277 -8.758 23.354 1.00 64.94 136 ASN A O 1
ATOM 1163 N N . LEU A 1 137 ? -21.018 -7.758 21.352 1.00 62.41 137 LEU A N 1
ATOM 1164 C CA . LEU A 1 137 ? -22.000 -6.702 21.564 1.00 62.41 137 LEU A CA 1
ATOM 1165 C C . LEU A 1 137 ? -23.424 -7.262 21.496 1.00 62.41 137 LEU A C 1
ATOM 1167 O O . LEU A 1 137 ? -24.194 -7.016 22.418 1.00 62.41 137 LEU A O 1
ATOM 1171 N N . GLU A 1 138 ? -23.736 -8.099 20.504 1.00 65.69 138 GLU A N 1
ATOM 1172 C CA . GLU A 1 138 ? -25.020 -8.811 20.419 1.00 65.69 138 GLU A CA 1
ATOM 1173 C C . GLU A 1 138 ? -25.277 -9.671 21.667 1.00 65.69 138 GLU A C 1
ATOM 1175 O O . GLU A 1 138 ? -26.362 -9.635 22.243 1.00 65.69 138 GLU A O 1
ATOM 1180 N N . GLU A 1 139 ? -24.275 -10.425 22.137 1.00 70.12 139 GLU A N 1
ATOM 1181 C CA . GLU A 1 139 ? -24.394 -11.226 23.362 1.00 70.12 139 GLU A CA 1
ATOM 1182 C C . GLU A 1 139 ? -24.612 -10.360 24.611 1.00 70.12 139 GLU A C 1
ATOM 1184 O O . GLU A 1 139 ? -25.347 -10.753 25.523 1.00 70.12 139 GLU A O 1
ATOM 1189 N N . TYR A 1 140 ? -23.973 -9.190 24.677 1.00 63.00 140 TYR A N 1
ATOM 1190 C CA . TYR A 1 140 ? -24.163 -8.234 25.765 1.00 63.00 140 TYR A CA 1
ATOM 1191 C C . TYR A 1 140 ? -25.564 -7.612 25.735 1.00 63.00 140 TYR A C 1
ATOM 1193 O O . TYR A 1 140 ? -26.225 -7.561 26.772 1.00 63.00 140 TYR A O 1
ATOM 1201 N N . GLU A 1 141 ? -26.050 -7.206 24.561 1.00 68.88 141 GLU A N 1
ATOM 1202 C CA . GLU A 1 141 ? -27.405 -6.678 24.379 1.00 68.88 141 GLU A CA 1
ATOM 1203 C C . GLU A 1 141 ? -28.464 -7.703 24.778 1.00 68.88 141 GLU A C 1
ATOM 1205 O O . GLU A 1 141 ? -29.372 -7.367 25.539 1.00 68.88 141 GLU A O 1
ATOM 1210 N N . LYS A 1 142 ? -28.291 -8.965 24.367 1.00 74.81 142 LYS A N 1
ATOM 1211 C CA . LYS A 1 142 ? -29.186 -10.067 24.740 1.00 74.81 142 LYS A CA 1
ATOM 1212 C C . LYS A 1 142 ? -29.229 -10.290 26.248 1.00 74.81 142 LYS A C 1
ATOM 1214 O O . LYS A 1 142 ? -30.302 -10.415 26.824 1.00 74.81 142 LYS A O 1
ATOM 1219 N N . LYS A 1 143 ? -28.064 -10.278 26.910 1.00 70.75 143 LYS A N 1
ATOM 1220 C CA . LYS A 1 143 ? -27.984 -10.374 28.378 1.00 70.75 143 LYS A CA 1
ATOM 1221 C C . LYS A 1 143 ? -28.704 -9.218 29.060 1.00 70.75 143 LYS A C 1
ATOM 1223 O O . LYS A 1 143 ? -29.369 -9.439 30.066 1.00 70.75 143 LYS A O 1
ATOM 1228 N N . ILE A 1 144 ? -28.565 -7.997 28.544 1.00 70.50 144 ILE A N 1
ATOM 1229 C CA . ILE A 1 144 ? -29.295 -6.849 29.082 1.00 70.50 144 ILE A CA 1
ATOM 1230 C C . ILE A 1 144 ? -30.799 -7.042 28.901 1.00 70.50 144 ILE A C 1
ATOM 1232 O O . ILE A 1 144 ? -31.532 -6.840 29.859 1.00 70.50 144 ILE A O 1
ATOM 1236 N N . GLU A 1 145 ? -31.253 -7.451 27.719 1.00 73.94 145 GLU A N 1
ATOM 1237 C CA . GLU A 1 145 ? -32.674 -7.668 27.432 1.00 73.94 145 GLU A CA 1
ATOM 1238 C C . GLU A 1 145 ? -33.286 -8.762 28.320 1.00 73.94 145 GLU A C 1
ATOM 1240 O O . GLU A 1 145 ? -34.335 -8.541 28.929 1.00 73.94 145 GLU A O 1
ATOM 1245 N N . ASP A 1 146 ? -32.592 -9.892 28.485 1.00 75.69 146 ASP A N 1
ATOM 1246 C CA . ASP A 1 146 ? -33.012 -10.989 29.361 1.00 75.69 146 ASP A CA 1
ATOM 1247 C C . ASP A 1 146 ? -33.135 -10.527 30.822 1.00 75.69 146 ASP A C 1
ATOM 1249 O O . ASP A 1 146 ? -34.133 -10.816 31.485 1.00 75.69 146 ASP A O 1
ATOM 1253 N N . ILE A 1 147 ? -32.156 -9.767 31.335 1.00 69.06 147 ILE A N 1
ATOM 1254 C CA . ILE A 1 147 ? -32.205 -9.268 32.717 1.00 69.06 147 ILE A CA 1
ATOM 1255 C C . ILE A 1 147 ? -33.279 -8.184 32.874 1.00 69.06 147 ILE A C 1
ATOM 1257 O O . ILE A 1 147 ? -33.993 -8.183 33.876 1.00 69.06 147 ILE A O 1
ATOM 1261 N N . THR A 1 148 ? -33.445 -7.290 31.895 1.00 70.62 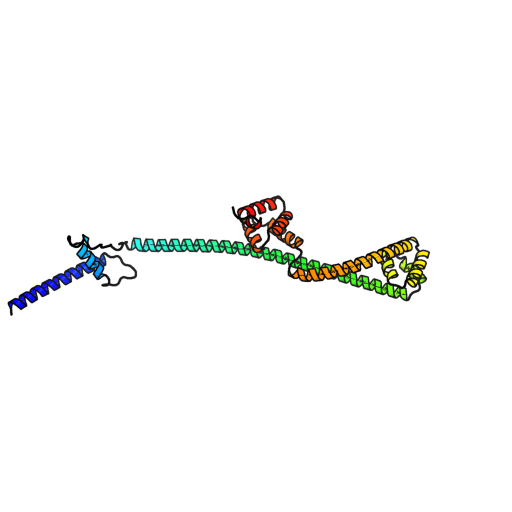148 THR A N 1
ATOM 1262 C CA . THR A 1 148 ? -34.532 -6.301 31.885 1.00 70.62 148 THR A CA 1
ATOM 1263 C C . THR A 1 148 ? -35.890 -6.996 31.955 1.00 70.62 148 THR A C 1
ATOM 1265 O O . THR A 1 148 ? -36.731 -6.590 32.751 1.00 70.62 148 THR A O 1
ATOM 1268 N N . LYS A 1 149 ? -36.097 -8.077 31.194 1.00 79.06 149 LYS A N 1
ATOM 1269 C CA . LYS A 1 149 ? -37.340 -8.853 31.235 1.00 79.06 149 LYS A CA 1
ATOM 1270 C C . LYS A 1 149 ? -37.575 -9.512 32.596 1.00 79.06 149 LYS A C 1
ATOM 1272 O O . LYS A 1 149 ? -38.677 -9.421 33.123 1.00 79.06 149 LYS A O 1
ATOM 1277 N N . ILE A 1 150 ? -36.541 -10.116 33.186 1.00 75.38 150 ILE A N 1
ATOM 1278 C CA . ILE A 1 150 ? -36.623 -10.718 34.527 1.00 75.38 150 ILE A CA 1
ATOM 1279 C C . ILE A 1 150 ? -37.023 -9.669 35.573 1.00 75.38 150 ILE A C 1
ATOM 1281 O O . ILE A 1 150 ? -37.882 -9.939 36.403 1.00 75.38 150 ILE A O 1
ATOM 1285 N N . LEU A 1 151 ? -36.452 -8.462 35.520 1.00 71.19 151 LEU A N 1
ATOM 1286 C CA . LEU A 1 151 ? -36.790 -7.391 36.465 1.00 71.19 151 LEU A CA 1
ATOM 1287 C C . LEU A 1 151 ? -38.212 -6.847 36.294 1.00 71.19 151 LEU A C 1
ATOM 1289 O O . LEU A 1 151 ? -38.783 -6.361 37.260 1.00 71.19 151 LEU A O 1
ATOM 1293 N N . LEU A 1 152 ? -38.793 -6.918 35.095 1.00 75.56 152 LEU A N 1
ATOM 1294 C CA . LEU A 1 152 ? -40.188 -6.519 34.879 1.00 75.56 152 LEU A CA 1
ATOM 1295 C C . LEU A 1 152 ? -41.193 -7.511 35.486 1.00 75.56 152 LEU A C 1
ATOM 1297 O O . LEU A 1 152 ? -42.339 -7.137 35.720 1.00 75.56 152 LEU A O 1
ATOM 1301 N N . GLU A 1 153 ? -40.784 -8.762 35.708 1.00 78.62 153 GLU A N 1
ATOM 1302 C CA . GLU A 1 153 ? -41.664 -9.859 36.136 1.00 78.62 153 GLU A CA 1
ATOM 1303 C C . GLU A 1 153 ? -41.414 -10.323 37.586 1.00 78.62 153 GLU A C 1
ATOM 1305 O O . GLU A 1 153 ? -42.237 -11.053 38.138 1.00 78.62 153 GLU A O 1
ATOM 1310 N N . ALA A 1 154 ? -40.300 -9.926 38.208 1.00 76.31 154 ALA A N 1
ATOM 1311 C CA . ALA A 1 154 ? -39.844 -10.449 39.498 1.00 76.31 154 ALA A CA 1
ATOM 1312 C C . ALA A 1 154 ? -40.015 -9.473 40.675 1.00 76.31 154 ALA A C 1
ATOM 1314 O O . ALA A 1 154 ? -40.073 -8.258 40.493 1.00 76.31 154 ALA A O 1
ATOM 1315 N N . ASP A 1 155 ? -40.024 -10.020 41.896 1.00 78.38 155 ASP A N 1
ATOM 1316 C CA . ASP A 1 155 ? -40.071 -9.244 43.139 1.00 78.38 155 ASP A CA 1
ATOM 1317 C C . ASP A 1 155 ? -38.700 -8.581 43.438 1.00 78.38 155 ASP A C 1
ATOM 1319 O O . ASP A 1 155 ? -37.669 -9.274 43.487 1.00 78.38 155 ASP A O 1
ATOM 1323 N N . PRO A 1 156 ? -38.661 -7.253 43.668 1.00 76.75 156 PRO A N 1
ATOM 1324 C CA . PRO A 1 156 ? -37.463 -6.508 44.049 1.00 76.75 156 PRO A CA 1
ATOM 1325 C C . PRO A 1 156 ? -36.676 -7.066 45.233 1.00 76.75 156 PRO A C 1
ATOM 1327 O O . PRO A 1 156 ? -35.441 -7.022 45.227 1.00 76.75 156 PRO A O 1
ATOM 1330 N N . GLU A 1 157 ? -37.358 -7.604 46.241 1.00 78.25 157 GLU A N 1
ATOM 1331 C CA . GLU A 1 157 ? -36.705 -8.130 47.439 1.00 78.25 157 GLU A CA 1
ATOM 1332 C C . GLU A 1 157 ? -36.035 -9.487 47.170 1.00 78.25 157 GLU A C 1
ATOM 1334 O O . GLU A 1 157 ? -34.947 -9.743 47.688 1.00 78.25 157 GLU A O 1
ATOM 1339 N N . GLU A 1 158 ? -36.600 -10.325 46.294 1.00 77.19 158 GLU A N 1
ATOM 1340 C CA . GLU A 1 158 ? -36.032 -11.638 45.943 1.00 77.19 158 GLU A CA 1
ATOM 1341 C C . GLU A 1 158 ? -34.765 -11.527 45.080 1.00 77.19 158 GLU A C 1
ATOM 1343 O O . GLU A 1 158 ? -33.833 -12.324 45.216 1.00 77.19 158 GLU A O 1
ATOM 1348 N N . LEU A 1 159 ? -34.683 -10.512 44.216 1.00 77.50 159 LEU A N 1
ATOM 1349 C CA . LEU A 1 159 ? -33.538 -10.300 43.321 1.00 77.50 159 LEU A CA 1
ATOM 1350 C C . LEU A 1 159 ? -32.464 -9.361 43.881 1.00 77.50 159 LEU A C 1
ATOM 1352 O O . LEU A 1 159 ? -31.369 -9.267 43.315 1.00 77.50 159 LEU A O 1
ATOM 1356 N N . SER A 1 160 ? -32.727 -8.707 45.009 1.00 74.12 160 SER A N 1
ATOM 1357 C CA . SER A 1 160 ? -31.805 -7.790 45.691 1.00 74.12 160 SER A CA 1
ATOM 1358 C C . SER A 1 160 ? -30.426 -8.418 45.980 1.00 74.12 160 SER A C 1
ATOM 1360 O O . SER A 1 160 ? -29.381 -7.781 45.806 1.00 74.12 160 SER A O 1
ATOM 1362 N N . THR A 1 161 ? -30.387 -9.709 46.329 1.00 77.69 161 THR A N 1
ATOM 1363 C CA . THR A 1 161 ? -29.150 -10.475 46.559 1.00 77.69 161 THR A CA 1
ATOM 1364 C C . THR A 1 161 ? -28.414 -10.787 45.258 1.00 77.69 161 THR A C 1
ATOM 1366 O O . THR A 1 161 ? -27.183 -10.718 45.215 1.00 77.69 161 THR A O 1
ATOM 1369 N N . MET A 1 162 ? -29.147 -11.072 44.176 1.00 77.44 162 MET A N 1
ATOM 1370 C CA . MET A 1 162 ? -28.565 -11.262 42.846 1.00 77.44 162 MET A CA 1
ATOM 1371 C C . MET A 1 162 ? -27.936 -9.959 42.346 1.00 77.44 162 MET A C 1
ATOM 1373 O O . MET A 1 162 ? -26.789 -9.965 41.896 1.00 77.44 162 MET A O 1
ATOM 1377 N N . MET A 1 163 ? -28.635 -8.832 42.500 1.00 79.12 163 MET A N 1
ATOM 1378 C CA . MET A 1 163 ? -28.131 -7.499 42.163 1.00 79.12 163 MET A CA 1
ATOM 1379 C C . MET A 1 163 ? -26.902 -7.112 42.989 1.00 79.12 163 MET A C 1
ATOM 1381 O O . MET A 1 163 ? -25.987 -6.461 42.481 1.00 79.12 163 MET A O 1
ATOM 1385 N N . ASN A 1 164 ? -26.818 -7.547 44.247 1.00 83.88 164 ASN A N 1
ATOM 1386 C CA . ASN A 1 164 ? -25.635 -7.307 45.066 1.00 83.88 164 ASN A CA 1
ATOM 1387 C C . ASN A 1 164 ? -24.405 -8.128 44.620 1.00 83.88 164 ASN A C 1
ATOM 1389 O O . ASN A 1 164 ? -23.278 -7.744 44.924 1.00 83.88 164 ASN A O 1
ATOM 1393 N N . SER A 1 165 ? -24.574 -9.193 43.830 1.00 82.06 165 SER A N 1
ATOM 1394 C CA . SER A 1 165 ? -23.460 -10.050 43.398 1.00 82.06 165 SER A CA 1
ATOM 1395 C C . SER A 1 165 ? -22.367 -9.301 42.621 1.00 82.06 165 SER A C 1
ATOM 1397 O O . SER A 1 165 ? -22.645 -8.393 41.837 1.00 82.06 165 SER A O 1
ATOM 1399 N N . GLU A 1 166 ? -21.108 -9.716 42.776 1.00 75.06 166 GLU A N 1
ATOM 1400 C CA . GLU A 1 166 ? -19.970 -9.135 42.037 1.00 75.06 166 GLU A CA 1
ATOM 1401 C C . GLU A 1 166 ? -20.075 -9.324 40.516 1.00 75.06 166 GLU A C 1
ATOM 1403 O O . GLU A 1 166 ? -19.483 -8.567 39.750 1.00 75.06 166 GLU A O 1
ATOM 1408 N N . LYS A 1 167 ? -20.871 -10.303 40.066 1.00 73.12 167 LYS A N 1
ATOM 1409 C CA . LYS A 1 167 ? -21.119 -10.568 38.643 1.00 73.12 167 LYS A CA 1
ATOM 1410 C C . LYS A 1 167 ? -21.889 -9.439 37.956 1.00 73.12 167 LYS A C 1
ATOM 1412 O O . LYS A 1 167 ? -21.775 -9.286 36.743 1.00 73.12 167 LYS A O 1
ATOM 1417 N N . LEU A 1 168 ? -22.664 -8.661 38.714 1.00 74.00 168 LEU A N 1
ATOM 1418 C CA . LEU A 1 168 ? -23.400 -7.503 38.216 1.00 74.00 168 LEU A CA 1
ATOM 1419 C C . LEU A 1 168 ? -22.690 -6.228 38.661 1.00 74.00 168 LEU A C 1
ATOM 1421 O O . LEU A 1 168 ? -22.785 -5.806 39.818 1.00 74.00 168 LEU A O 1
ATOM 1425 N N . SER A 1 169 ? -21.954 -5.620 37.730 1.00 82.06 169 SER A N 1
ATOM 1426 C CA . SER A 1 169 ? -21.265 -4.358 37.987 1.00 82.06 169 SER A CA 1
ATOM 1427 C C . SER A 1 169 ? -22.267 -3.207 38.159 1.00 82.06 169 SER A C 1
ATOM 1429 O O . SER A 1 169 ? -23.352 -3.247 37.568 1.00 82.06 169 SER A O 1
ATOM 1431 N N . PRO A 1 170 ? -21.910 -2.147 38.912 1.00 80.25 170 PRO A N 1
ATOM 1432 C CA . PRO A 1 170 ? -22.762 -0.967 39.063 1.00 80.25 170 PRO A CA 1
ATOM 1433 C C . PRO A 1 170 ? -23.190 -0.345 37.726 1.00 80.25 170 PRO A C 1
ATOM 1435 O O . PRO A 1 170 ? -24.337 0.058 37.573 1.00 80.25 170 PRO A O 1
ATOM 1438 N N . VAL A 1 171 ? -22.295 -0.352 36.732 1.00 76.06 171 VAL A N 1
ATOM 1439 C CA . VAL A 1 171 ? -22.568 0.127 35.367 1.00 76.06 171 VAL A CA 1
ATOM 1440 C C . VAL A 1 171 ? -23.623 -0.738 34.670 1.00 76.06 171 VAL A C 1
ATOM 1442 O O . VAL A 1 171 ? -24.557 -0.214 34.076 1.00 76.06 171 VAL A O 1
ATOM 1445 N N . THR A 1 172 ? -23.522 -2.066 34.775 1.00 71.75 172 THR A N 1
ATOM 1446 C CA . THR A 1 172 ? -24.481 -2.989 34.139 1.00 71.75 172 THR A CA 1
ATOM 1447 C C . THR A 1 172 ? -25.875 -2.837 34.747 1.00 71.75 172 THR A C 1
ATOM 1449 O O . THR A 1 172 ? -26.860 -2.746 34.020 1.00 71.75 172 THR A O 1
ATOM 1452 N N . LEU A 1 173 ? -25.960 -2.737 36.078 1.00 78.94 173 LEU A N 1
ATOM 1453 C CA . LEU A 1 173 ? -27.219 -2.488 36.785 1.00 78.94 173 LEU A CA 1
ATOM 1454 C C . LEU A 1 173 ? -27.826 -1.135 36.412 1.00 78.94 173 LEU A C 1
ATOM 1456 O O . LEU A 1 173 ? -29.033 -1.052 36.223 1.00 78.94 173 LEU A O 1
ATOM 1460 N N . ALA A 1 174 ? -27.002 -0.097 36.258 1.00 81.50 174 ALA A N 1
ATOM 1461 C CA . ALA A 1 174 ? -27.463 1.224 35.853 1.00 81.50 174 ALA A CA 1
ATOM 1462 C C . ALA A 1 174 ? -28.113 1.218 34.461 1.00 81.50 174 ALA A C 1
ATOM 1464 O O . ALA A 1 174 ? -29.182 1.799 34.283 1.00 81.50 174 ALA A O 1
ATOM 1465 N N . VAL A 1 175 ? -27.510 0.520 33.493 1.00 74.56 175 VAL A N 1
ATOM 1466 C CA . VAL A 1 175 ? -28.079 0.375 32.142 1.00 74.56 175 VAL A CA 1
ATOM 1467 C C . VAL A 1 175 ? -29.399 -0.391 32.179 1.00 74.56 175 VAL A C 1
ATOM 1469 O O . VAL A 1 175 ? -30.373 0.014 31.550 1.00 74.56 175 VAL A O 1
ATOM 1472 N N . ILE A 1 176 ? -29.453 -1.485 32.936 1.00 75.81 176 ILE A N 1
ATOM 1473 C CA . ILE A 1 176 ? -30.655 -2.312 33.050 1.00 75.81 176 ILE A CA 1
ATOM 1474 C C . ILE A 1 176 ? -31.804 -1.534 33.714 1.00 75.81 176 ILE A C 1
ATOM 1476 O O . ILE A 1 176 ? -32.924 -1.541 33.207 1.00 75.81 176 ILE A O 1
ATOM 1480 N N . LEU A 1 177 ? -31.526 -0.834 34.818 1.00 81.56 177 LEU A N 1
ATOM 1481 C CA . LEU A 1 177 ? -32.520 -0.075 35.582 1.00 81.56 177 LEU A CA 1
ATOM 1482 C C . LEU A 1 177 ? -33.050 1.148 34.821 1.00 81.56 177 LEU A C 1
ATOM 1484 O O . LEU A 1 177 ? -34.186 1.556 35.027 1.00 81.56 177 LEU A O 1
ATOM 1488 N N . LYS A 1 178 ? -32.271 1.702 33.884 1.00 80.12 178 LYS A N 1
ATOM 1489 C CA . LYS A 1 178 ? -32.752 2.738 32.959 1.00 80.12 178 LYS A CA 1
ATOM 1490 C C . LYS A 1 178 ? -33.703 2.213 31.879 1.00 80.12 178 LYS A C 1
ATOM 1492 O O . LYS A 1 178 ? -34.475 2.998 31.339 1.00 80.12 178 LYS A O 1
ATOM 1497 N N . LYS A 1 179 ? -33.663 0.915 31.560 1.00 75.06 179 LYS A N 1
ATOM 1498 C CA . LYS A 1 179 ? -34.545 0.295 30.554 1.00 75.06 179 LYS A CA 1
ATOM 1499 C C . LYS A 1 179 ? -35.904 -0.146 31.106 1.00 75.06 179 LYS A C 1
ATOM 1501 O O . LYS A 1 179 ? -36.793 -0.455 30.317 1.00 75.06 179 LYS A O 1
ATOM 1506 N N . VAL A 1 180 ? -36.074 -0.187 32.427 1.00 79.56 180 VAL A N 1
ATOM 1507 C CA . VAL A 1 180 ? -37.359 -0.492 33.080 1.00 79.56 180 VAL A CA 1
ATOM 1508 C C . VAL A 1 180 ? -38.080 0.800 33.495 1.00 79.56 180 VAL A C 1
ATOM 1510 O O . VAL A 1 180 ? -37.438 1.847 33.602 1.00 79.56 180 VAL A O 1
ATOM 1513 N N . PRO A 1 181 ? -39.408 0.767 33.728 1.00 82.31 181 PRO A N 1
ATOM 1514 C CA . PRO A 1 181 ? -40.147 1.930 34.206 1.00 82.31 181 PRO A CA 1
ATOM 1515 C C . PRO A 1 181 ? -39.524 2.539 35.477 1.00 82.31 181 PRO A C 1
ATOM 1517 O O . PRO A 1 181 ? -39.053 1.784 36.334 1.00 82.31 181 PRO A O 1
ATOM 1520 N N . PRO A 1 182 ? -39.550 3.878 35.643 1.00 81.38 182 PRO A N 1
ATOM 1521 C CA . PRO A 1 182 ? -38.937 4.559 36.788 1.00 81.38 182 PRO A CA 1
ATOM 1522 C C . PRO A 1 182 ? -39.403 4.031 38.148 1.00 81.38 182 PRO A C 1
ATOM 1524 O O . PRO A 1 182 ? -38.605 3.952 39.079 1.00 81.38 182 PRO A O 1
ATOM 1527 N N . ASP A 1 183 ? -40.670 3.631 38.237 1.00 81.56 183 ASP A N 1
ATOM 1528 C CA . ASP A 1 183 ? -41.292 3.121 39.459 1.00 81.56 183 ASP A CA 1
ATOM 1529 C C . ASP A 1 183 ? -40.671 1.773 39.865 1.00 81.56 183 ASP A C 1
ATOM 1531 O O . ASP A 1 183 ? -40.195 1.613 40.987 1.00 81.56 183 ASP A O 1
ATOM 1535 N N . VAL A 1 184 ? -40.537 0.854 38.901 1.00 82.00 184 VAL A N 1
ATOM 1536 C CA . VAL A 1 184 ? -39.872 -0.449 39.071 1.00 82.00 184 VAL A CA 1
ATOM 1537 C C . VAL A 1 184 ? -38.395 -0.243 39.408 1.00 82.00 184 VAL A C 1
ATOM 1539 O O . VAL A 1 184 ? -37.871 -0.816 40.361 1.00 82.00 184 VAL A O 1
ATOM 1542 N N . SER A 1 185 ? -37.713 0.648 38.683 1.00 82.69 185 SER A N 1
ATOM 1543 C CA . SER A 1 185 ? -36.315 0.980 38.968 1.00 82.69 185 SER A CA 1
ATOM 1544 C C . SER A 1 185 ? -36.117 1.499 40.395 1.00 82.69 185 SER A C 1
ATOM 1546 O O . SER A 1 185 ? -35.096 1.190 41.013 1.00 82.69 185 SER A O 1
ATOM 1548 N N . ALA A 1 186 ? -37.044 2.309 40.910 1.00 83.69 186 ALA A N 1
ATOM 1549 C CA . ALA A 1 186 ? -36.965 2.862 42.256 1.00 83.69 186 ALA A CA 1
ATOM 1550 C C . ALA A 1 186 ? -37.132 1.775 43.327 1.00 83.69 186 ALA A C 1
ATOM 1552 O O . ALA A 1 186 ? -36.399 1.787 44.317 1.00 83.69 186 ALA A O 1
ATOM 1553 N N . GLU A 1 187 ? -38.030 0.812 43.111 1.00 84.06 187 GLU A N 1
ATOM 1554 C CA . GLU A 1 187 ? -38.235 -0.326 44.015 1.00 84.06 187 GLU A CA 1
ATOM 1555 C C . GLU A 1 187 ? -36.989 -1.221 44.098 1.00 84.06 187 GLU A C 1
ATOM 1557 O O . GLU A 1 187 ? -36.505 -1.513 45.194 1.00 84.06 187 GLU A O 1
ATOM 1562 N N . PHE A 1 188 ? -36.382 -1.564 42.958 1.00 84.38 188 PHE A N 1
ATOM 1563 C CA . PHE A 1 188 ? -35.137 -2.341 42.922 1.00 84.38 188 PHE A CA 1
ATOM 1564 C C . PHE A 1 188 ? -33.938 -1.586 43.516 1.00 84.38 188 PHE A C 1
ATOM 1566 O O . PHE A 1 188 ? -33.097 -2.186 44.191 1.00 84.38 188 PHE A O 1
ATOM 1573 N N . LEU A 1 189 ? -33.850 -0.265 43.323 1.00 85.69 189 LEU A N 1
ATOM 1574 C CA . LEU A 1 189 ? -32.825 0.558 43.972 1.00 85.69 189 LEU A CA 1
ATOM 1575 C C . LEU A 1 189 ? -33.012 0.610 45.488 1.00 85.69 189 LEU A C 1
ATOM 1577 O O . LEU A 1 189 ? -32.025 0.542 46.221 1.00 85.69 189 LEU A O 1
ATOM 1581 N N . GLN A 1 190 ? -34.251 0.701 45.974 1.00 85.81 190 GLN A N 1
ATOM 1582 C CA . GLN A 1 190 ? -34.537 0.656 47.408 1.00 85.81 190 GLN A CA 1
ATOM 1583 C C . GLN A 1 190 ? -34.175 -0.705 48.005 1.00 85.81 190 GLN A C 1
ATOM 1585 O O . GLN A 1 190 ? -33.499 -0.745 49.034 1.00 85.81 190 GLN A O 1
ATOM 1590 N N . ALA A 1 191 ? -34.546 -1.804 47.343 1.00 85.62 191 ALA A N 1
ATOM 1591 C CA . ALA A 1 191 ? -34.188 -3.155 47.770 1.00 85.62 191 ALA A CA 1
ATOM 1592 C C . ALA A 1 191 ? -32.660 -3.354 47.803 1.00 85.62 191 ALA A C 1
ATOM 1594 O O . ALA A 1 191 ? -32.108 -3.837 48.792 1.00 85.62 191 ALA A O 1
ATOM 1595 N N . LEU A 1 192 ? -31.937 -2.877 46.781 1.00 84.69 192 LEU A N 1
ATOM 1596 C CA . LEU A 1 192 ? -30.472 -2.908 46.769 1.00 84.69 192 LEU A CA 1
ATOM 1597 C C . LEU A 1 192 ? -29.862 -2.022 47.862 1.00 84.69 192 LEU A C 1
ATOM 1599 O O . LEU A 1 192 ? -28.882 -2.422 48.480 1.00 84.69 192 LEU A O 1
ATOM 1603 N N . THR A 1 193 ? -30.440 -0.850 48.139 1.00 89.00 193 THR A N 1
ATOM 1604 C CA . THR A 1 193 ? -29.945 0.073 49.177 1.00 89.00 193 THR A CA 1
ATOM 1605 C C . THR A 1 193 ? -30.022 -0.547 50.572 1.00 89.00 193 THR A C 1
ATOM 1607 O O . THR A 1 193 ? -29.130 -0.317 51.387 1.00 89.00 193 THR A O 1
ATOM 1610 N N . LYS A 1 194 ? -31.044 -1.372 50.843 1.00 87.44 194 LYS A N 1
ATOM 1611 C CA . LYS A 1 194 ? -31.183 -2.102 52.116 1.00 87.44 194 LYS A CA 1
ATOM 1612 C C . LYS A 1 194 ? -30.059 -3.120 52.346 1.00 87.44 194 LYS A C 1
ATOM 1614 O O . LYS A 1 194 ? -29.706 -3.369 53.494 1.00 87.44 194 LYS A O 1
ATOM 1619 N N . ILE A 1 195 ? -29.502 -3.696 51.278 1.00 86.56 195 ILE A N 1
ATOM 1620 C CA . ILE A 1 195 ? -28.453 -4.727 51.348 1.00 86.56 195 ILE A CA 1
ATOM 1621 C C . ILE A 1 195 ? -27.054 -4.127 51.193 1.00 86.56 195 ILE A C 1
ATOM 1623 O O . ILE A 1 195 ? -26.136 -4.491 51.926 1.00 86.56 195 ILE A O 1
ATOM 1627 N N . ASN A 1 196 ? -26.875 -3.238 50.217 1.00 85.50 196 ASN A N 1
ATOM 1628 C CA . ASN A 1 196 ? -25.601 -2.617 49.884 1.00 85.50 196 ASN A CA 1
ATOM 1629 C C . ASN A 1 196 ? -25.801 -1.161 49.414 1.00 85.50 196 ASN A C 1
ATOM 1631 O O . ASN A 1 196 ? -25.916 -0.895 48.209 1.00 85.50 196 ASN A O 1
ATOM 1635 N N . PRO A 1 197 ? -25.820 -0.204 50.358 1.00 86.75 197 PRO A N 1
ATOM 1636 C CA . PRO A 1 197 ? -26.062 1.203 50.056 1.00 86.75 197 PRO A CA 1
ATOM 1637 C C . PRO A 1 197 ? -24.942 1.841 49.223 1.00 86.75 197 PRO A C 1
ATOM 1639 O O . PRO A 1 197 ? -25.219 2.717 48.407 1.00 86.75 197 PRO A O 1
ATOM 1642 N N . GLU A 1 198 ? -23.693 1.385 49.364 1.00 86.88 198 GLU A N 1
ATOM 1643 C CA . GLU A 1 198 ? -22.570 1.895 48.567 1.00 86.88 198 GLU A CA 1
ATOM 1644 C C . GLU A 1 198 ? -22.717 1.513 47.093 1.00 86.88 198 GLU A C 1
ATOM 1646 O O . GLU A 1 198 ? -22.610 2.364 46.209 1.00 86.88 198 GLU A O 1
ATOM 1651 N N . LYS A 1 199 ? -23.048 0.245 46.817 1.00 84.81 199 LYS A N 1
ATOM 1652 C CA . LYS A 1 199 ? -23.281 -0.226 45.449 1.00 84.81 199 LYS A CA 1
ATOM 1653 C C . LYS A 1 199 ? -24.497 0.452 44.825 1.00 84.81 199 LYS A C 1
ATOM 1655 O O . LYS A 1 199 ? -24.426 0.845 43.664 1.00 84.81 199 LYS A O 1
ATOM 1660 N N . ALA A 1 200 ? -25.579 0.642 45.581 1.00 85.31 200 ALA A N 1
ATOM 1661 C CA . ALA A 1 200 ? -26.754 1.376 45.115 1.00 85.31 200 ALA A CA 1
ATOM 1662 C C . ALA A 1 200 ? -26.421 2.837 44.758 1.00 85.31 200 ALA A C 1
ATOM 1664 O O . ALA A 1 200 ? -26.819 3.316 43.698 1.00 85.31 200 ALA A O 1
ATOM 1665 N N . ALA A 1 201 ? -25.624 3.526 45.581 1.00 84.56 201 ALA A N 1
ATOM 1666 C CA . ALA A 1 201 ? -25.166 4.884 45.288 1.00 84.56 201 ALA A CA 1
ATOM 1667 C C . ALA A 1 201 ? -24.294 4.945 44.021 1.00 84.56 201 ALA A C 1
ATOM 1669 O O . ALA A 1 201 ? -24.469 5.842 43.192 1.00 84.56 201 ALA A O 1
ATOM 1670 N N . SER A 1 202 ? -23.398 3.969 43.825 1.00 86.00 202 SER A N 1
ATOM 1671 C CA . SER A 1 202 ? -22.634 3.828 42.581 1.00 86.00 202 SER A CA 1
ATOM 1672 C C . SER A 1 202 ? -23.546 3.599 41.378 1.00 86.00 202 SER A C 1
ATOM 1674 O O . SER A 1 202 ? -23.358 4.251 40.361 1.00 86.00 202 SER A O 1
ATOM 1676 N N . VAL A 1 203 ? -24.559 2.738 41.488 1.00 85.56 203 VAL A N 1
ATOM 1677 C CA . VAL A 1 203 ? -25.536 2.493 40.414 1.00 85.56 203 VAL A CA 1
ATOM 1678 C C . VAL A 1 203 ? -26.285 3.776 40.053 1.00 85.56 203 VAL A C 1
ATOM 1680 O O . VAL A 1 203 ? -26.350 4.112 38.879 1.00 85.56 203 VAL A O 1
ATOM 1683 N N . VAL A 1 204 ? -26.780 4.542 41.029 1.00 84.25 204 VAL A N 1
ATOM 1684 C CA . VAL A 1 204 ? -27.470 5.824 40.777 1.00 84.25 204 VAL A CA 1
ATOM 1685 C C . VAL A 1 204 ? -26.549 6.832 40.087 1.00 84.25 204 VAL A C 1
ATOM 1687 O O . VAL A 1 204 ? -26.954 7.496 39.133 1.00 84.25 204 VAL A O 1
ATOM 1690 N N . LYS A 1 205 ? -25.290 6.930 40.527 1.00 83.94 205 LYS A N 1
ATOM 1691 C CA . LYS A 1 205 ? -24.286 7.778 39.874 1.00 83.94 205 LYS A CA 1
ATOM 1692 C C . LYS A 1 205 ? -24.050 7.341 38.428 1.00 83.94 205 LYS A C 1
ATOM 1694 O O . LYS A 1 205 ? -24.036 8.182 37.532 1.00 83.94 205 LYS A O 1
ATOM 1699 N N . GLU A 1 206 ? -23.898 6.040 38.199 1.00 82.75 206 GLU A N 1
ATOM 1700 C CA . GLU A 1 206 ? -23.732 5.490 36.859 1.00 82.75 206 GLU A CA 1
ATOM 1701 C C . GLU A 1 206 ? -25.001 5.649 36.017 1.00 82.75 206 GLU A C 1
ATOM 1703 O O . GLU A 1 206 ? -24.873 5.890 34.835 1.00 82.75 206 GLU A O 1
ATOM 1708 N N . MET A 1 207 ? -26.215 5.638 36.573 1.00 79.56 207 MET A N 1
ATOM 1709 C CA . MET A 1 207 ? -27.460 5.888 35.826 1.00 79.56 207 MET A CA 1
ATOM 1710 C C . MET A 1 207 ? -27.519 7.303 35.237 1.00 79.56 207 MET A C 1
ATOM 1712 O O . MET A 1 207 ? -27.985 7.482 34.113 1.00 79.56 207 MET A O 1
ATOM 1716 N N . VAL A 1 208 ? -27.017 8.300 35.974 1.00 75.69 208 VAL A N 1
ATOM 1717 C CA . VAL A 1 208 ? -26.874 9.683 35.484 1.00 75.69 208 VAL A CA 1
ATOM 1718 C C . VAL A 1 208 ? -25.792 9.764 34.400 1.00 75.69 208 VAL A C 1
ATOM 1720 O O . VAL A 1 208 ? -25.946 10.479 33.409 1.00 75.69 208 VAL A O 1
ATOM 1723 N N . SER A 1 209 ? -24.701 9.010 34.562 1.00 68.38 209 SER A N 1
ATOM 1724 C CA . SER A 1 209 ? -23.649 8.895 33.547 1.00 68.38 209 SER A CA 1
ATOM 1725 C C . SER A 1 209 ? -24.133 8.152 32.301 1.00 68.38 209 SER A C 1
ATOM 1727 O O . SER A 1 209 ? -23.804 8.571 31.201 1.00 68.38 209 SER A O 1
ATOM 1729 N N . VAL A 1 210 ? -24.935 7.096 32.453 1.00 63.53 210 VAL A N 1
ATOM 1730 C CA . VAL A 1 210 ? -25.482 6.244 31.389 1.00 63.53 210 VAL A CA 1
ATOM 1731 C C . VAL A 1 210 ? -26.421 7.034 30.493 1.00 63.53 210 VAL A C 1
ATOM 1733 O O . VAL A 1 210 ? -26.381 6.817 29.300 1.00 63.53 210 VAL A O 1
ATOM 1736 N N . GLU A 1 211 ? -27.180 8.004 31.001 1.00 57.62 211 GLU A N 1
ATOM 1737 C CA . GLU A 1 211 ? -27.998 8.899 30.163 1.00 57.62 211 GLU A CA 1
ATOM 1738 C C . GLU A 1 211 ? -27.133 9.759 29.234 1.00 57.62 211 GLU A C 1
ATOM 1740 O O . GLU A 1 211 ? -27.340 9.790 28.022 1.00 57.62 211 GLU A O 1
ATOM 1745 N N . LYS A 1 212 ? -26.085 10.379 29.790 1.00 56.56 212 LYS A N 1
ATOM 1746 C CA . LYS A 1 212 ? -25.091 11.113 28.997 1.00 56.56 212 LYS A CA 1
ATOM 1747 C C . LYS A 1 212 ? -24.319 10.198 28.056 1.00 56.56 212 LYS A C 1
ATOM 1749 O O . LYS A 1 212 ? -23.971 10.613 26.960 1.00 56.56 212 LYS A O 1
ATOM 1754 N N . ILE A 1 213 ? -24.008 8.980 28.487 1.00 51.78 213 ILE A N 1
ATOM 1755 C CA . ILE A 1 213 ? -23.249 8.004 27.709 1.00 51.78 213 ILE A CA 1
ATOM 1756 C C . ILE A 1 213 ? -24.125 7.391 26.617 1.00 51.78 213 ILE A C 1
ATOM 1758 O O . ILE A 1 213 ? -23.602 7.183 25.540 1.00 51.78 213 ILE A O 1
ATOM 1762 N N . GLU A 1 214 ? -25.419 7.154 26.826 1.00 54.47 214 GLU A N 1
ATOM 1763 C CA . GLU A 1 214 ? -26.355 6.623 25.828 1.00 54.47 214 GLU A CA 1
ATOM 1764 C C . GLU A 1 214 ? -26.688 7.683 24.779 1.00 54.47 214 GLU A C 1
ATOM 1766 O O . GLU A 1 214 ? -26.685 7.376 23.592 1.00 54.47 214 GLU A O 1
ATOM 1771 N N . GLU A 1 215 ? -26.904 8.937 25.183 1.00 55.56 215 GLU A N 1
ATOM 1772 C CA . GLU A 1 215 ? -27.077 10.052 24.249 1.00 55.56 215 GLU A CA 1
ATOM 1773 C C . GLU A 1 215 ? -25.788 10.296 23.450 1.00 55.56 215 GLU A C 1
ATOM 1775 O O . GLU A 1 215 ? -25.821 10.370 22.221 1.00 55.56 215 GLU A O 1
ATOM 1780 N N . ASN A 1 216 ? -24.628 10.304 24.119 1.00 49.25 216 ASN A N 1
ATOM 1781 C CA . ASN A 1 216 ? -23.339 10.393 23.439 1.00 49.25 216 ASN A CA 1
ATOM 1782 C C . ASN A 1 216 ? -23.059 9.169 22.568 1.00 49.25 216 ASN A C 1
ATOM 1784 O O . ASN A 1 216 ? -22.505 9.354 21.498 1.00 49.25 216 ASN A O 1
ATOM 1788 N N . LEU A 1 217 ? -23.434 7.952 22.975 1.00 48.06 217 LEU A N 1
ATOM 1789 C CA . LEU A 1 217 ? -23.259 6.722 22.199 1.00 48.06 217 LEU A CA 1
ATOM 1790 C C . LEU A 1 217 ? -24.215 6.672 21.020 1.00 48.06 217 LEU A C 1
ATOM 1792 O O . LEU A 1 217 ? -23.786 6.220 19.978 1.00 48.06 217 LEU A O 1
ATOM 1796 N N . LYS A 1 218 ? -25.464 7.137 21.127 1.00 56.72 218 LYS A N 1
ATOM 1797 C CA . LYS A 1 218 ? -26.379 7.253 19.979 1.00 56.72 218 LYS A CA 1
ATOM 1798 C C . LYS A 1 218 ? -25.858 8.268 18.978 1.00 56.72 218 LYS A C 1
ATOM 1800 O O . LYS A 1 218 ? -25.789 7.951 17.796 1.00 56.72 218 LYS A O 1
ATOM 1805 N N . ASN A 1 219 ? -25.412 9.428 19.456 1.00 58.50 219 ASN A N 1
ATOM 1806 C CA . ASN A 1 219 ? -24.793 10.441 18.609 1.00 58.50 219 ASN A CA 1
ATOM 1807 C C . ASN A 1 219 ? -23.496 9.913 17.979 1.00 58.50 219 ASN A C 1
ATOM 1809 O O . ASN A 1 219 ? -23.336 10.010 16.768 1.00 58.50 219 ASN A O 1
ATOM 1813 N N . LEU A 1 220 ? -22.622 9.259 18.756 1.00 46.84 220 LEU A N 1
ATOM 1814 C CA . LEU A 1 220 ? -21.415 8.609 18.242 1.00 46.84 220 LEU A CA 1
ATOM 1815 C C . LEU A 1 220 ? -21.741 7.449 17.314 1.00 46.84 220 LEU A C 1
ATOM 1817 O O . LEU A 1 220 ? -20.973 7.218 16.401 1.00 46.84 220 LEU A O 1
ATOM 1821 N N . LEU A 1 221 ? -22.814 6.692 17.524 1.00 48.72 221 LEU A N 1
ATOM 1822 C CA . LEU A 1 221 ? -23.179 5.539 16.704 1.00 48.72 221 LEU A CA 1
ATOM 1823 C C . LEU A 1 221 ? -23.801 5.999 15.389 1.00 48.72 221 LEU A C 1
ATOM 1825 O O . LEU A 1 221 ? -23.456 5.445 14.356 1.00 48.72 221 LEU A O 1
ATOM 1829 N N . GLU A 1 222 ? -24.641 7.034 15.381 1.00 60.72 222 GLU A N 1
ATOM 1830 C CA . GLU A 1 222 ? -25.107 7.671 14.143 1.00 60.72 222 GLU A CA 1
ATOM 1831 C C . GLU A 1 222 ? -23.965 8.360 13.396 1.00 60.72 222 GLU A C 1
ATOM 1833 O O . GLU A 1 222 ? -23.864 8.222 12.177 1.00 60.72 222 GLU A O 1
ATOM 1838 N N . GLU A 1 223 ? -23.075 9.053 14.105 1.00 54.41 223 GLU A N 1
ATOM 1839 C CA . GLU A 1 223 ? -21.880 9.664 13.526 1.00 54.41 223 GLU A CA 1
ATOM 1840 C C . GLU A 1 223 ? -20.925 8.590 12.998 1.00 54.41 223 GLU A C 1
ATOM 1842 O O . GLU A 1 223 ? -20.455 8.692 11.872 1.00 54.41 223 GLU A O 1
ATOM 1847 N N . THR A 1 224 ? -20.711 7.505 13.742 1.00 45.03 224 THR A N 1
ATOM 1848 C CA . THR A 1 224 ? -19.889 6.362 13.327 1.00 45.03 224 THR A CA 1
ATOM 1849 C C . THR A 1 224 ? -20.535 5.635 12.167 1.00 45.03 224 THR A C 1
ATOM 1851 O O . THR A 1 224 ? -19.813 5.256 11.268 1.00 45.03 224 THR A O 1
ATOM 1854 N N 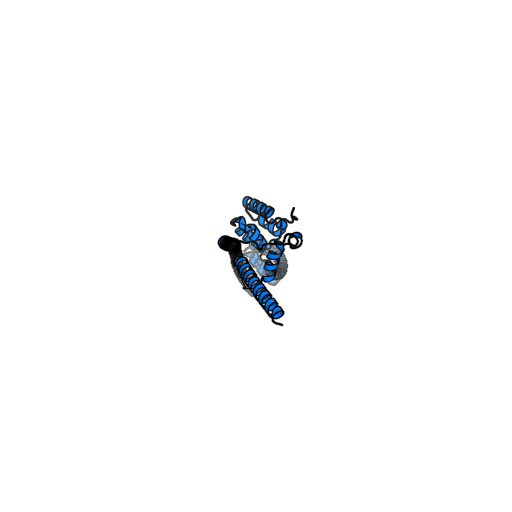. LYS A 1 225 ? -21.860 5.475 12.116 1.00 48.09 225 LYS A N 1
ATOM 1855 C CA . LYS A 1 225 ? -22.570 4.814 11.012 1.00 48.09 225 LYS A CA 1
ATOM 1856 C C . LYS A 1 225 ? -22.542 5.657 9.741 1.00 48.09 225 LYS A C 1
ATOM 1858 O O . LYS A 1 225 ? -22.262 5.116 8.680 1.00 48.09 225 LYS A O 1
ATOM 1863 N N . ARG A 1 226 ? -22.721 6.980 9.845 1.00 60.91 226 ARG A N 1
ATOM 1864 C CA . ARG A 1 226 ? -22.513 7.916 8.725 1.00 60.91 226 ARG A CA 1
ATOM 1865 C C . ARG A 1 226 ? -21.059 7.935 8.278 1.00 60.91 226 ARG A C 1
ATOM 1867 O O . ARG A 1 226 ? -20.798 7.874 7.085 1.00 60.91 226 ARG A O 1
ATOM 1874 N N . ASN A 1 227 ? -20.122 7.952 9.221 1.00 49.50 227 ASN A N 1
ATOM 1875 C CA . ASN A 1 227 ? -18.697 7.861 8.933 1.00 49.50 227 ASN A CA 1
ATOM 1876 C C . ASN A 1 227 ? -18.336 6.498 8.349 1.00 49.50 227 ASN A C 1
ATOM 1878 O O . ASN A 1 227 ? -17.462 6.458 7.507 1.00 49.50 227 ASN A O 1
ATOM 1882 N N . LEU A 1 228 ? -18.993 5.404 8.738 1.00 41.91 228 LEU A N 1
ATOM 1883 C CA . LEU A 1 228 ? -18.786 4.061 8.205 1.00 41.91 228 LEU A CA 1
ATOM 1884 C C . LEU A 1 228 ? -19.371 3.952 6.799 1.00 41.91 228 LEU A C 1
ATOM 1886 O O . LEU A 1 228 ? -18.729 3.383 5.941 1.00 41.91 228 LEU A O 1
ATOM 1890 N N . GLU A 1 229 ? -20.538 4.530 6.519 1.00 51.34 229 GLU A N 1
ATOM 1891 C CA . GLU A 1 229 ? -21.097 4.610 5.162 1.00 51.34 229 GLU A CA 1
ATOM 1892 C C . GLU A 1 229 ? -20.229 5.493 4.252 1.00 51.34 229 GLU A C 1
ATOM 1894 O O . GLU A 1 229 ? -19.952 5.126 3.109 1.00 51.34 229 GLU A O 1
ATOM 1899 N N . ASP A 1 230 ? -19.709 6.608 4.771 1.00 50.25 230 ASP A N 1
ATOM 1900 C CA . ASP A 1 230 ? -18.732 7.442 4.072 1.00 50.25 230 ASP A CA 1
ATOM 1901 C C . ASP A 1 230 ? -17.369 6.762 3.935 1.00 50.25 230 ASP A C 1
ATOM 1903 O O . ASP A 1 230 ? -16.709 6.954 2.917 1.00 50.25 230 ASP A O 1
ATOM 1907 N N . LEU A 1 231 ? -16.942 5.969 4.919 1.00 42.78 231 LEU A N 1
ATOM 1908 C CA . LEU A 1 231 ? -15.701 5.201 4.900 1.00 42.78 231 LEU A CA 1
ATOM 1909 C C . LEU A 1 231 ? -15.826 3.974 4.021 1.00 42.78 231 LEU A C 1
ATOM 1911 O O . LEU A 1 231 ? -14.856 3.695 3.367 1.00 42.78 231 LEU A O 1
ATOM 1915 N N . ILE A 1 232 ? -16.969 3.307 3.913 1.00 44.03 232 ILE A N 1
ATOM 1916 C CA . ILE A 1 232 ? -17.214 2.197 2.981 1.00 44.03 232 ILE A CA 1
ATOM 1917 C C . ILE A 1 232 ? -17.270 2.743 1.549 1.00 44.03 232 ILE A C 1
ATOM 1919 O O . ILE A 1 232 ? -16.702 2.161 0.626 1.00 44.03 232 ILE A O 1
ATOM 1923 N N . ARG A 1 233 ? -17.882 3.922 1.362 1.00 46.69 233 ARG A N 1
ATOM 1924 C CA . ARG A 1 233 ? -17.859 4.664 0.094 1.00 46.69 233 ARG A CA 1
ATOM 1925 C C . ARG A 1 233 ? -16.449 5.149 -0.267 1.00 46.69 233 ARG A C 1
ATOM 1927 O O . ARG A 1 233 ? -16.102 5.142 -1.442 1.00 46.69 233 ARG A O 1
ATOM 1934 N N . LYS A 1 234 ? -15.637 5.533 0.727 1.00 42.81 234 LYS A N 1
ATOM 1935 C CA . LYS A 1 234 ? -14.222 5.916 0.569 1.00 42.81 234 LYS A CA 1
ATOM 1936 C C . LYS A 1 234 ? -13.252 4.731 0.609 1.00 42.81 234 LYS A C 1
ATOM 1938 O O . LYS A 1 234 ? -12.145 4.885 0.132 1.00 42.81 234 LYS A O 1
ATOM 1943 N N . GLU A 1 235 ? -13.617 3.562 1.127 1.00 41.75 235 GLU A N 1
ATOM 1944 C CA . GLU A 1 235 ? -12.790 2.344 1.255 1.00 41.75 235 GLU A CA 1
ATOM 1945 C C . GLU A 1 235 ? -12.625 1.671 -0.101 1.00 41.75 235 GLU A C 1
ATOM 1947 O O . GLU A 1 235 ? -11.637 0.977 -0.319 1.00 41.75 235 GLU A O 1
ATOM 1952 N N . GLY A 1 236 ? -13.529 1.952 -1.044 1.00 42.72 236 GLY A N 1
ATOM 1953 C CA . GLY A 1 236 ? -13.272 1.722 -2.463 1.00 42.72 236 GLY A CA 1
ATOM 1954 C C . GLY A 1 236 ? -12.078 2.523 -3.009 1.00 42.72 236 GLY A C 1
ATOM 1955 O O . GLY A 1 236 ? -11.558 2.164 -4.060 1.00 42.72 236 GLY A O 1
ATOM 1956 N N . GLU A 1 237 ? -11.617 3.566 -2.306 1.00 41.88 237 GLU A N 1
ATOM 1957 C CA . GLU A 1 237 ? -10.570 4.496 -2.763 1.00 41.88 237 GLU A CA 1
ATOM 1958 C C . GLU A 1 237 ? -9.402 4.720 -1.766 1.00 41.88 237 GLU A C 1
ATOM 1960 O O . GLU A 1 237 ? -8.332 5.159 -2.180 1.00 41.88 237 GLU A O 1
ATOM 1965 N N . LEU A 1 238 ? -9.540 4.429 -0.467 1.00 41.69 238 LEU A N 1
ATOM 1966 C CA . LEU A 1 238 ? -8.599 4.832 0.592 1.00 41.69 238 LEU A CA 1
ATOM 1967 C C . LEU A 1 238 ? -8.512 3.782 1.709 1.00 41.69 238 LEU A C 1
ATOM 1969 O O . LEU A 1 238 ? -8.996 3.977 2.825 1.00 41.69 238 LEU A O 1
ATOM 1973 N N . PHE A 1 239 ? -7.828 2.675 1.440 1.00 51.31 239 PHE A N 1
ATOM 1974 C CA . PHE A 1 239 ? -7.293 1.825 2.502 1.00 51.31 239 PHE A CA 1
ATOM 1975 C C . PHE A 1 239 ? -6.361 2.687 3.384 1.00 51.31 239 PHE A C 1
ATOM 1977 O O . PHE A 1 239 ? -5.334 3.156 2.902 1.00 51.31 239 PHE A O 1
ATOM 1984 N N . ASP A 1 240 ? -6.779 2.976 4.625 1.00 62.69 240 ASP A N 1
ATOM 1985 C CA . ASP A 1 240 ? -6.091 3.718 5.704 1.00 62.69 240 ASP A CA 1
ATOM 1986 C C . ASP A 1 240 ? -4.721 4.314 5.303 1.00 62.69 240 ASP A C 1
ATOM 1988 O O . ASP A 1 240 ? -3.685 3.655 5.422 1.00 62.69 240 ASP A O 1
ATOM 1992 N N . LYS A 1 241 ? -4.713 5.569 4.811 1.00 62.03 241 LYS A N 1
ATOM 1993 C CA . LYS A 1 241 ? -3.519 6.263 4.274 1.00 62.03 241 LYS A CA 1
ATOM 1994 C C . LYS A 1 241 ? -2.305 6.128 5.200 1.00 62.03 241 LYS A C 1
ATOM 1996 O O . LYS A 1 241 ? -1.181 6.020 4.724 1.00 62.03 241 LYS A O 1
ATOM 2001 N N . LYS A 1 242 ? -2.514 6.093 6.521 1.00 63.41 242 LYS A N 1
ATOM 2002 C CA . LYS A 1 242 ? -1.441 5.919 7.507 1.00 63.41 242 LYS A CA 1
ATOM 2003 C C . LYS A 1 242 ? -0.812 4.523 7.445 1.00 63.41 242 LYS A C 1
ATOM 2005 O O . LYS A 1 242 ? 0.411 4.425 7.461 1.00 63.41 242 LYS A O 1
ATOM 2010 N N . LYS A 1 243 ? -1.624 3.470 7.358 1.00 65.88 243 LYS A N 1
ATOM 2011 C CA . LYS A 1 243 ? -1.153 2.082 7.236 1.00 65.88 243 LYS A CA 1
ATOM 2012 C C . LYS A 1 243 ? -0.555 1.796 5.868 1.00 65.88 243 LYS A C 1
ATOM 2014 O O . LYS A 1 243 ? 0.497 1.177 5.795 1.00 65.88 243 LYS A O 1
ATOM 2019 N N . TYR A 1 244 ? -1.166 2.314 4.801 1.00 70.19 244 TYR A N 1
ATOM 2020 C CA . TYR A 1 244 ? -0.572 2.283 3.464 1.00 70.19 244 TYR A CA 1
ATOM 2021 C C . TYR A 1 244 ? 0.850 2.862 3.488 1.00 70.19 244 TYR A C 1
ATOM 2023 O O . TYR A 1 244 ? 1.796 2.207 3.064 1.00 70.19 244 TYR A O 1
ATOM 2031 N N . LEU A 1 245 ? 1.024 4.045 4.083 1.00 75.38 245 LEU A N 1
ATOM 2032 C CA . LEU A 1 245 ? 2.337 4.674 4.225 1.00 75.38 245 LEU A CA 1
ATOM 2033 C C . LEU A 1 245 ? 3.314 3.864 5.088 1.00 75.38 245 LEU A C 1
ATOM 2035 O O . LEU A 1 245 ? 4.502 3.853 4.786 1.00 75.38 245 LEU A O 1
ATOM 2039 N N . GLU A 1 246 ? 2.846 3.184 6.137 1.00 77.38 246 GLU A N 1
ATOM 2040 C CA . GLU A 1 246 ? 3.684 2.309 6.971 1.00 77.38 246 GLU A CA 1
ATOM 2041 C C . GLU A 1 246 ? 4.168 1.072 6.202 1.00 77.38 246 GLU A C 1
ATOM 2043 O O . GLU A 1 246 ? 5.349 0.735 6.280 1.00 77.38 246 GLU A O 1
ATOM 2048 N N . VAL A 1 247 ? 3.302 0.450 5.398 1.00 74.25 247 VAL A N 1
ATOM 2049 C CA . VAL A 1 247 ? 3.673 -0.688 4.543 1.00 74.25 247 VAL A CA 1
ATOM 2050 C C . VAL A 1 247 ? 4.661 -0.255 3.459 1.00 74.25 247 VAL A C 1
ATOM 2052 O O . VAL A 1 247 ? 5.699 -0.893 3.287 1.00 74.25 247 VAL A O 1
ATOM 2055 N N . VAL A 1 248 ? 4.393 0.855 2.762 1.00 79.44 248 VAL A N 1
ATOM 2056 C CA . VAL A 1 248 ? 5.295 1.360 1.713 1.00 79.44 248 VAL A CA 1
ATOM 2057 C C . VAL A 1 248 ? 6.641 1.797 2.307 1.00 79.44 248 VAL A C 1
ATOM 2059 O O . VAL A 1 248 ? 7.685 1.503 1.725 1.00 79.44 248 VAL A O 1
ATOM 2062 N N . ALA A 1 249 ? 6.654 2.431 3.485 1.00 84.38 249 ALA A N 1
ATOM 2063 C CA . ALA A 1 249 ? 7.893 2.758 4.194 1.00 84.38 249 ALA A CA 1
ATOM 2064 C C . ALA A 1 249 ? 8.674 1.499 4.605 1.00 84.38 249 ALA A C 1
ATOM 2066 O O . ALA A 1 249 ? 9.896 1.477 4.485 1.00 84.38 249 ALA A O 1
ATOM 2067 N N . GLY A 1 250 ? 7.985 0.436 5.030 1.00 82.69 250 GLY A N 1
ATOM 2068 C CA . GLY A 1 250 ? 8.603 -0.857 5.321 1.00 82.69 250 GLY A CA 1
ATOM 2069 C C . GLY A 1 250 ? 9.325 -1.450 4.109 1.00 82.69 250 GLY A C 1
ATOM 2070 O O . GLY A 1 250 ? 10.461 -1.890 4.238 1.00 82.69 250 GLY A O 1
ATOM 2071 N N . VAL A 1 251 ? 8.713 -1.388 2.923 1.00 84.50 251 VAL A N 1
ATOM 2072 C CA . VAL A 1 251 ? 9.337 -1.864 1.675 1.00 84.50 251 VAL A CA 1
ATOM 2073 C C . VAL A 1 251 ? 10.518 -0.981 1.260 1.00 84.50 251 VAL A C 1
ATOM 2075 O O . VAL A 1 251 ? 11.568 -1.493 0.883 1.00 84.50 251 VAL A O 1
ATOM 2078 N N . LEU A 1 252 ? 10.383 0.344 1.362 1.00 84.00 252 LEU A N 1
ATOM 2079 C CA . LEU A 1 252 ? 11.447 1.292 1.003 1.00 84.00 252 LEU A CA 1
ATOM 2080 C C . LEU A 1 252 ? 12.666 1.228 1.927 1.00 84.00 252 LEU A C 1
ATOM 2082 O O . LEU A 1 252 ? 13.776 1.555 1.503 1.00 84.00 252 LEU A O 1
ATOM 2086 N N . LYS A 1 253 ? 12.470 0.805 3.178 1.00 86.62 253 LYS A N 1
ATOM 2087 C CA . LYS A 1 253 ? 13.547 0.665 4.156 1.00 86.62 253 LYS A CA 1
ATOM 2088 C C . LYS A 1 253 ? 14.660 -0.258 3.656 1.00 86.62 253 LYS A C 1
ATOM 2090 O O . LYS A 1 253 ? 15.826 0.101 3.781 1.00 86.62 253 LYS A O 1
ATOM 2095 N N . ASP A 1 254 ? 14.287 -1.384 3.055 1.00 83.81 254 ASP A N 1
ATOM 2096 C CA . ASP A 1 254 ? 15.214 -2.445 2.645 1.00 83.81 254 ASP A CA 1
ATOM 2097 C C . ASP A 1 254 ? 15.411 -2.504 1.112 1.00 83.81 254 ASP A C 1
ATOM 2099 O O . ASP A 1 254 ? 16.032 -3.427 0.588 1.00 83.81 254 ASP A O 1
ATOM 2103 N N . MET A 1 255 ? 14.870 -1.525 0.375 1.00 82.50 255 MET A N 1
ATOM 2104 C CA . MET A 1 255 ? 14.940 -1.459 -1.089 1.00 82.50 255 MET A CA 1
ATOM 2105 C C . MET A 1 255 ? 16.339 -1.068 -1.580 1.00 82.50 255 MET A C 1
ATOM 2107 O O . MET A 1 255 ? 16.997 -0.245 -0.958 1.00 82.50 255 MET A O 1
ATOM 2111 N N . GLU A 1 256 ? 16.772 -1.578 -2.733 1.00 87.69 256 GLU A N 1
ATOM 2112 C CA . GLU A 1 256 ? 17.992 -1.106 -3.402 1.00 87.69 256 GLU A CA 1
ATOM 2113 C C . GLU A 1 256 ? 17.818 0.309 -3.982 1.00 87.69 256 GLU A C 1
ATOM 2115 O O . GLU A 1 256 ? 16.821 0.604 -4.641 1.00 87.69 256 GLU A O 1
ATOM 2120 N N . ASP A 1 257 ? 18.828 1.166 -3.812 1.00 88.62 257 ASP A N 1
ATOM 2121 C CA . ASP A 1 257 ? 18.810 2.585 -4.211 1.00 88.62 257 ASP A CA 1
ATOM 2122 C C . ASP A 1 257 ? 18.436 2.840 -5.670 1.00 88.62 257 ASP A C 1
ATOM 2124 O O . ASP A 1 257 ? 17.774 3.826 -5.997 1.00 88.62 257 ASP A O 1
ATOM 2128 N N . THR A 1 258 ? 18.844 1.934 -6.553 1.00 85.19 258 THR A N 1
ATOM 2129 C CA . THR A 1 258 ? 18.613 2.020 -7.996 1.00 85.19 258 THR A CA 1
ATOM 2130 C C . THR A 1 258 ? 17.147 1.824 -8.384 1.00 85.19 258 THR A C 1
ATOM 2132 O O . THR A 1 258 ? 16.768 2.227 -9.481 1.00 85.19 258 THR A O 1
ATOM 2135 N N . LEU A 1 259 ? 16.320 1.240 -7.508 1.00 86.81 259 LEU A N 1
ATOM 2136 C CA . LEU A 1 259 ? 14.917 0.902 -7.779 1.00 86.81 259 LEU A CA 1
ATOM 2137 C C . LEU A 1 259 ? 13.924 1.902 -7.173 1.00 86.81 259 LEU A C 1
ATOM 2139 O O . LEU A 1 259 ? 12.749 1.909 -7.537 1.00 86.81 259 LEU A O 1
ATOM 2143 N N . ILE A 1 260 ? 14.390 2.771 -6.275 1.00 87.56 260 ILE A N 1
ATOM 2144 C CA . ILE A 1 260 ? 13.539 3.650 -5.462 1.00 87.56 260 ILE A CA 1
ATOM 2145 C C . ILE A 1 260 ? 12.699 4.586 -6.324 1.00 87.56 260 ILE A C 1
ATOM 2147 O O . ILE A 1 260 ? 11.495 4.718 -6.119 1.00 87.56 260 ILE A O 1
ATOM 2151 N N . VAL A 1 261 ? 13.318 5.231 -7.311 1.00 88.81 261 VAL A N 1
ATOM 2152 C CA . VAL A 1 261 ? 12.620 6.187 -8.179 1.00 88.81 261 VAL A CA 1
ATOM 2153 C C . VAL A 1 261 ? 11.552 5.499 -9.021 1.00 88.81 261 VAL A C 1
ATOM 2155 O O . VAL A 1 261 ? 10.448 6.028 -9.155 1.00 88.81 261 VAL A O 1
ATOM 2158 N N . ASP A 1 262 ? 11.865 4.329 -9.573 1.00 85.06 262 ASP A N 1
ATOM 2159 C CA . ASP A 1 262 ? 10.930 3.581 -10.409 1.00 85.06 262 ASP A CA 1
ATOM 2160 C C . ASP A 1 262 ? 9.747 3.083 -9.579 1.00 85.06 262 ASP A C 1
ATOM 2162 O O . ASP A 1 262 ? 8.597 3.254 -9.981 1.00 85.06 262 ASP A O 1
ATOM 2166 N N . PHE A 1 263 ? 10.010 2.589 -8.369 1.00 81.69 263 PHE A N 1
ATOM 2167 C CA . PHE A 1 263 ? 8.974 2.192 -7.423 1.00 81.69 263 PHE A CA 1
ATOM 2168 C C . PHE A 1 263 ? 8.047 3.360 -7.043 1.00 81.69 263 PHE A C 1
ATOM 2170 O O . PHE A 1 263 ? 6.825 3.239 -7.130 1.00 81.69 263 PHE A O 1
ATOM 2177 N N . LEU A 1 264 ? 8.603 4.530 -6.702 1.00 85.06 264 LEU A N 1
ATOM 2178 C CA . LEU A 1 264 ? 7.816 5.723 -6.353 1.00 85.06 264 LEU A CA 1
ATOM 2179 C C . LEU A 1 264 ? 6.949 6.226 -7.522 1.00 85.06 264 LEU A C 1
ATOM 2181 O O . LEU A 1 264 ? 5.814 6.658 -7.306 1.00 85.06 264 LEU A O 1
ATOM 2185 N N . LYS A 1 265 ? 7.464 6.158 -8.758 1.00 82.69 265 LYS A N 1
ATOM 2186 C CA . LYS A 1 265 ? 6.727 6.542 -9.975 1.00 82.69 265 LYS A CA 1
ATOM 2187 C C . LYS A 1 265 ? 5.571 5.596 -10.270 1.00 82.69 265 LYS A C 1
ATOM 2189 O O . LYS A 1 265 ? 4.490 6.059 -10.631 1.00 82.69 265 LYS A O 1
ATOM 2194 N N . VAL A 1 266 ? 5.789 4.291 -10.123 1.00 74.06 266 VAL A N 1
ATOM 2195 C CA . VAL A 1 266 ? 4.756 3.274 -10.364 1.00 74.06 266 VAL A CA 1
ATOM 2196 C C . VAL A 1 266 ? 3.609 3.421 -9.363 1.00 74.06 266 VAL A C 1
ATOM 2198 O O . VAL A 1 266 ? 2.448 3.452 -9.770 1.00 74.06 266 VAL A O 1
ATOM 2201 N N . LEU A 1 267 ? 3.930 3.658 -8.088 1.00 72.19 267 LEU A N 1
ATOM 2202 C CA . LEU A 1 267 ? 2.940 3.943 -7.046 1.00 72.19 267 LEU A CA 1
ATOM 2203 C C . LEU A 1 267 ? 2.242 5.305 -7.201 1.00 72.19 267 LEU A C 1
ATOM 2205 O O . LEU A 1 267 ? 1.315 5.601 -6.448 1.00 72.19 267 LEU A O 1
ATOM 2209 N N . LYS A 1 268 ? 2.675 6.141 -8.158 1.00 75.69 268 LYS A N 1
ATOM 2210 C CA . LYS A 1 268 ? 2.136 7.485 -8.429 1.00 75.69 268 LYS A CA 1
ATOM 2211 C C . LYS A 1 268 ? 2.041 8.345 -7.166 1.00 75.69 268 LYS A C 1
ATOM 2213 O O . LYS A 1 268 ? 1.054 9.051 -6.958 1.00 75.69 268 LYS A O 1
ATOM 2218 N N . ILE A 1 269 ? 3.063 8.269 -6.316 1.00 75.31 269 ILE A N 1
ATOM 2219 C CA . ILE A 1 269 ? 3.100 9.025 -5.065 1.00 75.31 269 ILE A CA 1
ATOM 2220 C C . ILE A 1 269 ? 3.219 10.518 -5.381 1.00 75.31 269 ILE A C 1
ATOM 2222 O O . ILE A 1 269 ? 4.088 10.932 -6.142 1.00 75.31 269 ILE A O 1
ATOM 2226 N N . ASP A 1 270 ? 2.343 11.329 -4.791 1.00 77.50 270 ASP A N 1
ATOM 2227 C CA . ASP A 1 270 ? 2.420 12.786 -4.860 1.00 77.50 270 ASP A CA 1
ATOM 2228 C C . ASP A 1 270 ? 3.413 13.363 -3.829 1.00 77.50 270 ASP A C 1
ATOM 2230 O O . ASP A 1 270 ? 3.834 12.692 -2.883 1.00 77.50 270 ASP A O 1
ATOM 2234 N N . ALA A 1 271 ? 3.774 14.638 -3.984 1.00 79.19 271 ALA A N 1
ATOM 2235 C CA . ALA A 1 271 ? 4.761 15.306 -3.134 1.00 79.19 271 ALA A CA 1
ATOM 2236 C C . ALA A 1 271 ? 4.387 15.336 -1.639 1.00 79.19 271 ALA A C 1
ATOM 2238 O O . ALA A 1 271 ? 5.262 15.266 -0.773 1.00 79.19 271 ALA A O 1
ATOM 2239 N N . GLU A 1 272 ? 3.099 15.460 -1.314 1.00 75.12 272 GLU A N 1
ATOM 2240 C CA . GLU A 1 272 ? 2.617 15.494 0.067 1.00 75.12 272 GLU A CA 1
ATOM 2241 C C . GLU A 1 272 ? 2.719 14.101 0.697 1.00 75.12 272 GLU A C 1
ATOM 2243 O O . GLU A 1 272 ? 3.274 13.935 1.785 1.00 75.12 272 GLU A O 1
ATOM 2248 N N . THR A 1 273 ? 2.265 13.084 -0.030 1.00 77.19 273 THR A N 1
ATOM 2249 C CA . THR A 1 273 ? 2.350 11.678 0.362 1.00 77.19 273 THR A CA 1
ATOM 2250 C C . THR A 1 273 ? 3.810 11.230 0.500 1.00 77.19 273 THR A C 1
ATOM 2252 O O . THR A 1 273 ? 4.138 10.544 1.467 1.00 77.19 273 THR A O 1
ATOM 2255 N N . PHE A 1 274 ? 4.715 11.688 -0.370 1.00 83.19 274 PHE A N 1
ATOM 2256 C CA . PHE A 1 274 ? 6.151 11.415 -0.260 1.00 83.19 274 PHE A CA 1
ATOM 2257 C C . PHE A 1 274 ? 6.771 12.023 1.006 1.00 83.19 274 PHE A C 1
ATOM 2259 O O . PHE A 1 274 ? 7.509 11.347 1.721 1.00 83.19 274 PHE A O 1
ATOM 2266 N N . ARG A 1 275 ? 6.433 13.273 1.349 1.00 81.31 275 ARG A N 1
ATOM 2267 C CA . ARG A 1 275 ? 6.903 13.901 2.599 1.00 81.31 275 ARG A CA 1
ATOM 2268 C C . ARG A 1 275 ? 6.443 13.123 3.824 1.00 81.31 275 ARG A C 1
ATOM 2270 O O . ARG A 1 275 ? 7.241 12.882 4.723 1.00 81.31 275 ARG A O 1
ATOM 2277 N N . LEU A 1 276 ? 5.178 12.707 3.846 1.00 80.94 276 LEU A N 1
ATOM 2278 C CA . LEU A 1 276 ? 4.637 11.886 4.930 1.00 80.94 276 LEU A CA 1
ATOM 2279 C C . LEU A 1 276 ? 5.347 10.530 5.014 1.00 80.94 276 LEU A C 1
ATOM 2281 O O . LEU A 1 276 ? 5.645 10.061 6.110 1.00 80.94 276 LEU A O 1
ATOM 2285 N N . LEU A 1 277 ? 5.675 9.933 3.873 1.00 81.50 277 LEU A N 1
ATOM 2286 C CA . LEU A 1 277 ? 6.407 8.676 3.791 1.00 81.50 277 LEU A CA 1
ATOM 2287 C C . LEU A 1 277 ? 7.825 8.788 4.374 1.00 81.50 277 LEU A C 1
ATOM 2289 O O . LEU A 1 277 ? 8.240 7.915 5.133 1.00 81.50 277 LEU A O 1
ATOM 2293 N N . LEU A 1 278 ? 8.541 9.886 4.108 1.00 84.25 278 LEU A N 1
ATOM 2294 C CA . LEU A 1 278 ? 9.867 10.131 4.694 1.00 84.25 278 LEU A CA 1
ATOM 2295 C C . LEU A 1 278 ? 9.832 10.182 6.228 1.00 84.25 278 LEU A C 1
ATOM 2297 O O . LEU A 1 278 ? 10.762 9.706 6.870 1.00 84.25 278 LEU A O 1
ATOM 2301 N N . THR A 1 279 ? 8.746 10.680 6.834 1.00 85.38 279 THR A N 1
ATOM 2302 C CA . THR A 1 279 ? 8.601 10.702 8.307 1.00 85.38 279 THR A CA 1
ATOM 2303 C C . THR A 1 279 ? 8.431 9.319 8.939 1.00 85.38 279 THR A C 1
ATOM 2305 O O . THR A 1 279 ? 8.529 9.179 10.157 1.00 85.38 279 THR A O 1
ATOM 2308 N N . LYS A 1 280 ? 8.143 8.298 8.126 1.00 83.69 280 LYS A N 1
ATOM 2309 C CA . LYS A 1 280 ? 7.943 6.909 8.557 1.00 83.69 280 LYS A CA 1
ATOM 2310 C C . LYS A 1 280 ? 9.198 6.052 8.395 1.00 83.69 280 LYS A C 1
ATOM 2312 O O . LYS A 1 280 ? 9.213 4.917 8.863 1.00 83.69 280 LYS A O 1
ATOM 2317 N N . LEU A 1 281 ? 10.231 6.586 7.748 1.00 86.06 281 LEU A N 1
ATOM 2318 C CA . LEU A 1 281 ? 11.499 5.909 7.518 1.00 86.06 281 LEU A CA 1
ATOM 2319 C C . LEU A 1 281 ? 12.523 6.266 8.608 1.00 86.06 281 LEU A C 1
ATOM 2321 O O . LEU A 1 281 ? 12.452 7.350 9.192 1.00 86.06 281 LEU A O 1
ATOM 2325 N N . PRO A 1 282 ? 13.502 5.382 8.875 1.00 90.94 282 PRO A N 1
ATOM 2326 C CA . PRO A 1 282 ? 14.700 5.741 9.627 1.00 90.94 282 PRO A CA 1
ATOM 2327 C C . PRO A 1 282 ? 15.369 6.989 9.034 1.00 90.94 282 PRO A C 1
ATOM 2329 O O . PRO A 1 282 ? 15.378 7.162 7.815 1.00 90.94 282 PRO A O 1
ATOM 2332 N N . GLN A 1 283 ? 15.900 7.868 9.887 1.00 87.19 283 GLN A N 1
ATOM 2333 C CA . GLN A 1 283 ? 16.402 9.182 9.467 1.00 87.19 283 GLN A CA 1
ATOM 2334 C C . GLN A 1 283 ? 17.507 9.080 8.402 1.00 87.19 283 GLN A C 1
ATOM 2336 O O . GLN A 1 283 ? 17.471 9.789 7.402 1.00 87.19 283 GLN A O 1
ATOM 2341 N N . ASP A 1 284 ? 18.452 8.167 8.600 1.00 88.81 284 ASP A N 1
ATOM 2342 C CA . ASP A 1 284 ? 19.530 7.842 7.664 1.00 88.81 284 ASP A CA 1
ATOM 2343 C C . ASP A 1 284 ? 18.990 7.413 6.294 1.00 88.81 284 ASP A C 1
ATOM 2345 O O . ASP A 1 284 ? 19.399 7.951 5.262 1.00 88.81 284 ASP A O 1
ATOM 2349 N N . ARG A 1 285 ? 17.999 6.514 6.284 1.00 90.50 285 ARG A N 1
ATOM 2350 C CA . ARG A 1 285 ? 17.374 6.040 5.047 1.00 90.50 285 ARG A CA 1
ATOM 2351 C C . ARG A 1 285 ? 16.554 7.128 4.358 1.00 90.50 285 ARG A C 1
ATOM 2353 O O . ARG A 1 285 ? 16.583 7.248 3.136 1.00 90.50 285 ARG A O 1
ATOM 2360 N N . ALA A 1 286 ? 15.835 7.942 5.126 1.00 89.38 286 ALA A N 1
ATOM 2361 C CA . ALA A 1 286 ? 15.058 9.058 4.600 1.00 89.38 286 ALA A CA 1
ATOM 2362 C C . ALA A 1 286 ? 15.957 10.102 3.917 1.00 89.38 286 ALA A C 1
ATOM 2364 O O . ALA A 1 286 ? 15.619 10.593 2.839 1.00 89.38 286 ALA A O 1
ATOM 2365 N N . GLU A 1 287 ? 17.114 10.417 4.505 1.00 88.50 287 GLU A N 1
ATOM 2366 C CA . GLU A 1 287 ? 18.097 11.338 3.924 1.00 88.50 287 GLU A CA 1
ATOM 2367 C C . GLU A 1 287 ? 18.698 10.803 2.616 1.00 88.50 287 GLU A C 1
ATOM 2369 O O . GLU A 1 287 ? 18.894 11.560 1.662 1.00 88.50 287 GLU A O 1
ATOM 2374 N N . GLU A 1 288 ? 18.978 9.503 2.548 1.00 90.62 288 GLU A N 1
ATOM 2375 C CA . GLU A 1 288 ? 19.484 8.840 1.345 1.00 90.62 288 GLU A CA 1
ATOM 2376 C C . GLU A 1 288 ? 18.452 8.840 0.212 1.00 90.62 288 GLU A C 1
ATOM 2378 O O . GLU A 1 288 ? 18.741 9.293 -0.899 1.00 90.62 288 GLU A O 1
ATOM 2383 N N . ILE A 1 289 ? 17.212 8.452 0.520 1.00 89.88 289 ILE A N 1
ATOM 2384 C CA . ILE A 1 289 ? 16.091 8.479 -0.424 1.00 89.88 289 ILE A CA 1
ATOM 2385 C C . ILE A 1 289 ? 15.835 9.901 -0.924 1.00 89.88 289 ILE A C 1
ATOM 2387 O O . ILE A 1 289 ? 15.630 10.108 -2.121 1.00 89.88 289 ILE A O 1
ATOM 2391 N N . LEU A 1 290 ? 15.905 10.902 -0.043 1.00 90.50 290 LEU A N 1
ATOM 2392 C CA . LEU A 1 290 ? 15.744 12.301 -0.427 1.00 90.50 290 LEU A CA 1
ATOM 2393 C C . LEU A 1 290 ? 16.838 12.757 -1.407 1.00 90.50 290 LEU A C 1
ATOM 2395 O O . LEU A 1 290 ? 16.524 13.459 -2.368 1.00 90.50 290 LEU A O 1
ATOM 2399 N N . LYS A 1 291 ? 18.099 12.340 -1.218 1.00 90.31 291 LYS A N 1
ATOM 2400 C CA . LYS A 1 291 ? 19.201 12.641 -2.155 1.00 90.31 291 LYS A CA 1
ATOM 2401 C C . LYS A 1 291 ? 18.981 11.995 -3.522 1.00 90.31 291 LYS A C 1
ATOM 2403 O O . LYS A 1 291 ? 19.190 12.654 -4.540 1.00 90.31 291 LYS A O 1
ATOM 2408 N N . ILE A 1 292 ? 18.547 10.735 -3.547 1.00 90.38 292 ILE A N 1
ATOM 2409 C CA . ILE A 1 292 ? 18.253 9.998 -4.784 1.00 90.38 292 ILE A CA 1
ATOM 2410 C C . ILE A 1 292 ? 17.104 10.674 -5.540 1.00 90.38 292 ILE A C 1
ATOM 2412 O O . ILE A 1 292 ? 17.243 10.996 -6.718 1.00 90.38 292 ILE A O 1
ATOM 2416 N N . VAL A 1 293 ? 15.998 10.975 -4.853 1.00 89.12 293 VAL A N 1
ATOM 2417 C CA . VAL A 1 293 ? 14.838 11.655 -5.449 1.00 89.12 293 VAL A CA 1
ATOM 2418 C C . VAL A 1 293 ? 15.205 13.056 -5.930 1.00 89.12 293 VAL A C 1
ATOM 2420 O O . VAL A 1 293 ? 14.805 13.441 -7.023 1.00 89.12 293 VAL A O 1
ATOM 2423 N N . TYR A 1 294 ? 16.015 13.808 -5.184 1.00 88.19 294 TYR A N 1
ATOM 2424 C CA . TYR A 1 294 ? 16.478 15.125 -5.625 1.00 88.19 294 TYR A CA 1
ATOM 2425 C C . TYR A 1 294 ? 17.300 15.057 -6.923 1.00 88.19 294 TYR A C 1
ATOM 2427 O O . TYR A 1 294 ? 17.151 15.919 -7.787 1.00 88.19 294 TYR A O 1
ATOM 2435 N N . ARG A 1 295 ? 18.145 14.030 -7.079 1.00 87.75 295 ARG A N 1
ATOM 2436 C CA . ARG A 1 295 ? 18.986 13.837 -8.269 1.00 87.75 295 ARG A CA 1
ATOM 2437 C C . ARG A 1 295 ? 18.188 13.344 -9.479 1.00 87.75 295 ARG A C 1
ATOM 2439 O O . ARG A 1 295 ? 18.334 13.888 -10.570 1.00 87.75 295 ARG A O 1
ATOM 2446 N N . ASP A 1 296 ? 17.353 12.328 -9.276 1.00 87.56 296 ASP A N 1
ATOM 2447 C CA . ASP A 1 296 ? 16.815 11.500 -10.362 1.00 87.56 296 ASP A CA 1
ATOM 2448 C C . ASP A 1 296 ? 15.292 11.656 -10.559 1.00 87.56 296 ASP A C 1
ATOM 2450 O O . ASP A 1 296 ? 14.746 11.233 -11.584 1.00 87.56 296 ASP A O 1
ATOM 2454 N N . TYR A 1 297 ? 14.582 12.279 -9.608 1.00 89.19 297 TYR A N 1
ATOM 2455 C CA . TYR A 1 297 ? 13.145 12.568 -9.701 1.00 89.19 297 TYR A CA 1
ATOM 2456 C C . TYR A 1 297 ? 12.722 13.875 -8.984 1.00 89.19 297 TYR A C 1
ATOM 2458 O O . TYR A 1 297 ? 11.819 13.866 -8.143 1.00 89.19 297 TYR A O 1
ATOM 2466 N N . PRO A 1 298 ? 13.334 15.030 -9.320 1.00 84.75 298 PRO A N 1
ATOM 2467 C CA . PRO A 1 298 ? 13.125 16.297 -8.605 1.00 84.75 298 PRO A CA 1
ATOM 2468 C C . PRO A 1 298 ? 11.685 16.825 -8.677 1.00 84.75 298 PRO A C 1
ATOM 2470 O O . PRO A 1 298 ? 11.243 17.563 -7.796 1.00 84.75 298 PRO A O 1
ATOM 2473 N N . GLU A 1 299 ? 10.933 16.416 -9.700 1.00 84.12 299 GLU A N 1
ATOM 2474 C CA . GLU A 1 299 ? 9.523 16.770 -9.894 1.00 84.12 299 GLU A CA 1
ATOM 2475 C C . GLU A 1 299 ? 8.649 16.305 -8.715 1.00 84.12 299 GLU A C 1
ATOM 2477 O O . GLU A 1 299 ? 7.698 16.994 -8.342 1.00 84.12 299 GLU A O 1
ATOM 2482 N N . LEU A 1 300 ? 9.021 15.198 -8.054 1.00 82.50 300 LEU A N 1
ATOM 2483 C CA . LEU A 1 300 ? 8.332 14.687 -6.864 1.00 82.50 300 LEU A CA 1
ATOM 2484 C C . LEU A 1 300 ? 8.436 15.640 -5.662 1.00 82.50 300 LEU A C 1
ATOM 2486 O O . LEU A 1 300 ? 7.624 15.584 -4.744 1.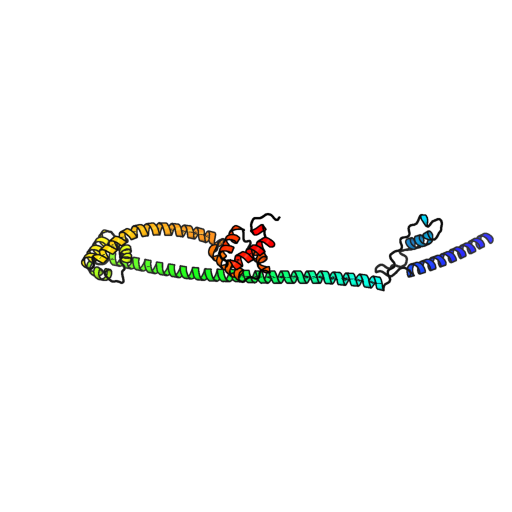00 82.50 300 LEU A O 1
ATOM 2490 N N . LEU A 1 301 ? 9.419 16.542 -5.660 1.00 82.75 301 LEU A N 1
ATOM 2491 C CA . LEU A 1 301 ? 9.628 17.524 -4.595 1.00 82.75 301 LEU A CA 1
ATOM 2492 C C . LEU A 1 301 ? 8.872 18.841 -4.846 1.00 82.75 301 LEU A C 1
ATOM 2494 O O . LEU A 1 301 ? 8.912 19.736 -3.998 1.00 82.75 301 LEU A O 1
ATOM 2498 N N . GLY A 1 302 ? 8.171 18.961 -5.982 1.00 66.44 302 GLY A N 1
ATOM 2499 C CA . GLY A 1 302 ? 7.456 20.172 -6.396 1.00 66.44 302 GLY A CA 1
ATOM 2500 C C . GLY A 1 302 ? 8.340 21.230 -7.066 1.00 66.44 302 GLY A C 1
ATOM 2501 O O . GLY A 1 302 ? 7.907 22.370 -7.223 1.00 66.44 302 GLY A O 1
ATOM 2502 N N . GLY A 1 303 ? 9.575 20.881 -7.444 1.00 54.09 303 GLY A N 1
ATOM 2503 C CA . GLY A 1 303 ? 10.483 21.763 -8.176 1.00 54.09 303 GLY A CA 1
ATOM 2504 C C . GLY A 1 303 ? 10.348 21.601 -9.692 1.00 54.09 303 GLY A C 1
ATOM 2505 O O . GLY A 1 303 ? 10.355 20.482 -10.201 1.00 54.09 303 GLY A O 1
ATOM 2506 N N . ALA A 1 304 ? 10.272 22.716 -10.424 1.00 40.91 304 ALA A N 1
ATOM 2507 C CA . ALA A 1 304 ? 10.590 22.718 -11.851 1.00 40.91 304 ALA A CA 1
ATOM 2508 C C . ALA A 1 304 ? 12.087 22.396 -12.027 1.00 40.91 304 ALA A C 1
ATOM 2510 O O . ALA A 1 304 ? 12.901 22.840 -11.214 1.00 40.91 304 ALA A O 1
ATOM 2511 N N . LYS A 1 305 ? 12.439 21.612 -13.059 1.00 41.62 305 LYS A N 1
ATOM 2512 C CA . LYS A 1 305 ? 13.839 21.294 -13.402 1.00 41.62 305 LYS A CA 1
ATOM 2513 C C . LYS A 1 305 ? 14.703 22.571 -13.432 1.00 41.62 305 LYS A C 1
ATOM 2515 O O . LYS A 1 305 ? 14.205 23.582 -13.932 1.00 41.62 305 LYS A O 1
ATOM 2520 N N . PRO A 1 306 ? 15.955 22.528 -12.934 1.00 46.88 306 PRO A N 1
ATOM 2521 C CA . PRO A 1 306 ? 16.915 23.605 -13.160 1.00 46.88 306 PRO A CA 1
ATOM 2522 C C . PRO A 1 306 ? 17.213 23.812 -14.650 1.00 46.88 306 PRO A C 1
ATOM 2524 O O . PRO A 1 306 ? 17.139 22.820 -15.419 1.00 46.88 306 PRO A O 1
#

Foldseek 3Di:
DVVVVVVVVVVVVVVVVVVVVLVVLLVVVLVQADDDPPDDPPPCVVLSVLVVQLPPPVRVVPRDRDDDPRDDPVRVVVVVVVVVVVVVVVVVVVVVVVVVVVVLVVVLVVLVVVLVVVLVVVVVVVVVVVVVVVVVVVVLVVVLVVVLVCLVVDQLLVCLVVCVDPVNQLLSLLSSLLVHDVVSSVSNLVNVCVVPVPSSVSNVVNNVVVVVVVVVVVVVVVVVVVVVVVVVVCVVPDDDLLVSLLSVLVSLQPDDLVSLVVSCVVVVQALVSLVVSLVNHDVVSSVSSVVSCVVPPVVNNVDDDD